Protein AF-C4RLB8-F1 (afdb_monomer)

Nearest PDB structures (foldseek):
  6wn6-assembly1_A  TM=9.858E-01  e=1.129E-21  Escherichia coli
  7x7w-assembly1_B-2  TM=8.633E-01  e=1.785E-14  Clostridia bacterium
  8xj1-assembly1_A  TM=8.557E-01  e=2.705E-14  Kroppenstedtia eburnea
  3vnl-assembly1_D  TM=8.381E-01  e=2.010E-14  Ruminiclostridium cellulolyticum H10
  3vyl-assembly1_B  TM=8.141E-01  e=2.069E-12  Mesorhizobium loti

Mean predicted aligned error: 10.8 Å

Structure (mmCIF, N/CA/C/O backbone):
data_AF-C4RLB8-F1
#
_entry.id   AF-C4RLB8-F1
#
loop_
_atom_site.group_PDB
_atom_site.id
_atom_site.type_symbol
_atom_site.label_atom_id
_atom_site.label_alt_id
_atom_site.label_comp_id
_atom_site.label_asym_id
_atom_site.label_entity_id
_atom_site.label_seq_id
_atom_site.pdbx_PDB_ins_code
_atom_site.Cartn_x
_atom_site.Cartn_y
_atom_site.Cartn_z
_atom_site.occupancy
_atom_site.B_iso_or_equiv
_atom_site.auth_seq_id
_atom_site.auth_comp_id
_atom_site.auth_asym_id
_atom_site.auth_atom_id
_atom_site.pdbx_PDB_model_num
ATOM 1 N N . ALA A 1 1 ? -34.265 48.293 -35.047 1.00 41.56 1 ALA A N 1
ATOM 2 C CA . ALA A 1 1 ? -33.934 49.413 -34.144 1.00 41.56 1 ALA A CA 1
ATOM 3 C C . ALA A 1 1 ? -32.436 49.391 -33.823 1.00 41.56 1 ALA A C 1
ATOM 5 O O . ALA A 1 1 ? -31.939 48.370 -33.381 1.00 41.56 1 ALA A O 1
ATOM 6 N N . ARG A 1 2 ? -31.756 50.496 -34.174 1.00 37.38 2 ARG A N 1
ATOM 7 C CA . ARG A 1 2 ? -30.378 50.977 -33.895 1.00 37.38 2 ARG A CA 1
ATOM 8 C C . ARG A 1 2 ? -29.223 49.992 -33.566 1.00 37.38 2 ARG A C 1
ATOM 10 O O . ARG A 1 2 ? -29.228 49.379 -32.505 1.00 37.38 2 ARG A O 1
ATOM 17 N N . PRO A 1 3 ? -28.138 50.008 -34.375 1.00 42.94 3 PRO A N 1
ATOM 18 C CA . PRO A 1 3 ? -26.836 49.429 -34.047 1.00 42.94 3 PRO A CA 1
ATOM 19 C C . PRO A 1 3 ? -25.806 50.461 -33.519 1.00 42.94 3 PRO A C 1
ATOM 21 O O . PRO A 1 3 ? -25.878 51.651 -33.813 1.00 42.94 3 PRO A O 1
ATOM 24 N N . ARG A 1 4 ? -24.823 49.931 -32.772 1.00 42.75 4 ARG A N 1
ATOM 25 C CA . ARG A 1 4 ? -23.395 50.310 -32.605 1.00 42.75 4 ARG A CA 1
ATOM 26 C C . ARG A 1 4 ? -22.993 51.801 -32.630 1.00 42.75 4 ARG A C 1
ATOM 28 O O . ARG A 1 4 ? -22.995 52.444 -33.675 1.00 42.75 4 ARG A O 1
ATOM 35 N N . ARG A 1 5 ? -22.390 52.279 -31.528 1.00 39.88 5 ARG A N 1
ATOM 36 C CA . ARG A 1 5 ? -21.443 53.414 -31.534 1.00 39.88 5 ARG A CA 1
ATOM 37 C C . ARG A 1 5 ? -20.055 52.976 -31.061 1.00 39.88 5 ARG A C 1
ATOM 39 O O . ARG A 1 5 ? -19.868 52.585 -29.917 1.00 39.88 5 ARG A O 1
ATOM 46 N N . ARG A 1 6 ? -19.090 53.066 -31.982 1.00 39.44 6 ARG A N 1
ATOM 47 C CA . ARG A 1 6 ? -17.641 53.063 -31.735 1.00 39.44 6 ARG A CA 1
ATOM 48 C C . ARG A 1 6 ? -17.234 54.430 -31.179 1.00 39.44 6 ARG A C 1
ATOM 50 O O . ARG A 1 6 ? -17.591 55.441 -31.782 1.00 39.44 6 ARG A O 1
ATOM 57 N N . ALA A 1 7 ? -16.434 54.465 -30.116 1.00 38.47 7 ALA A N 1
ATOM 58 C CA . ALA A 1 7 ? -15.741 55.673 -29.676 1.00 38.47 7 ALA A CA 1
ATOM 59 C C . ALA A 1 7 ? -14.245 55.569 -30.009 1.00 38.47 7 ALA A C 1
ATOM 61 O O . ALA A 1 7 ? -13.575 54.594 -29.680 1.00 38.47 7 ALA A O 1
ATOM 62 N N . ARG A 1 8 ? -13.767 56.583 -30.734 1.00 35.50 8 ARG A N 1
ATOM 63 C CA . ARG A 1 8 ? -12.387 56.807 -31.169 1.00 35.50 8 ARG A CA 1
ATOM 64 C C . ARG A 1 8 ? -11.573 57.377 -30.005 1.00 35.50 8 ARG A C 1
ATOM 66 O O . ARG A 1 8 ? -11.979 58.390 -29.443 1.00 35.50 8 ARG A O 1
ATOM 73 N N . LEU A 1 9 ? -10.395 56.822 -29.729 1.00 33.50 9 LEU A N 1
ATOM 74 C CA . LEU A 1 9 ? -9.377 57.484 -28.909 1.00 33.50 9 LEU A CA 1
ATOM 75 C C . LEU A 1 9 ? -8.431 58.285 -29.811 1.00 33.50 9 LEU A C 1
ATOM 77 O O . LEU A 1 9 ? -7.881 57.781 -30.792 1.00 33.50 9 LEU A O 1
ATOM 81 N N . ARG A 1 10 ? -8.338 59.581 -29.503 1.00 36.34 10 ARG A N 1
ATOM 82 C CA . ARG A 1 10 ? -7.556 60.596 -30.210 1.00 36.34 10 ARG A CA 1
ATOM 83 C C . ARG A 1 10 ? -6.064 60.425 -29.928 1.00 36.34 10 ARG A C 1
ATOM 85 O O . ARG A 1 10 ? -5.653 60.183 -28.801 1.00 36.34 10 ARG A O 1
ATOM 92 N N . ARG A 1 11 ? -5.266 60.620 -30.979 1.00 32.94 11 ARG A N 1
ATOM 93 C CA . ARG A 1 11 ? -3.810 60.775 -30.927 1.00 32.94 11 ARG A CA 1
ATOM 94 C C . ARG A 1 11 ? -3.465 62.173 -30.408 1.00 32.94 11 ARG A C 1
ATOM 96 O O . ARG A 1 11 ? -3.962 63.146 -30.966 1.00 32.94 11 ARG A O 1
ATOM 103 N N . HIS A 1 12 ? -2.547 62.265 -29.451 1.00 34.00 12 HIS A N 1
ATOM 104 C CA . HIS A 1 12 ? -1.739 63.465 -29.233 1.00 34.00 12 HIS A CA 1
ATOM 105 C C . HIS A 1 12 ? -0.263 63.111 -29.437 1.00 34.00 12 HIS A C 1
ATOM 107 O O . HIS A 1 12 ? 0.286 62.243 -28.766 1.00 34.00 12 HIS A O 1
ATOM 113 N N . ARG A 1 13 ? 0.348 63.766 -30.430 1.00 33.62 13 ARG A N 1
ATOM 114 C CA . ARG A 1 13 ? 1.794 63.832 -30.667 1.00 33.62 13 ARG A CA 1
ATOM 115 C C . ARG A 1 13 ? 2.289 65.117 -30.000 1.00 33.62 13 ARG A C 1
ATOM 117 O O . ARG A 1 13 ? 1.753 66.177 -30.308 1.00 33.62 13 ARG A O 1
ATOM 124 N N . ALA A 1 14 ? 3.318 65.022 -29.168 1.00 36.94 14 ALA A N 1
ATOM 125 C CA . ALA A 1 14 ? 4.159 66.149 -28.773 1.00 36.94 14 ALA A CA 1
ATOM 126 C C . ALA A 1 14 ? 5.620 65.809 -29.112 1.00 36.94 14 ALA A C 1
ATOM 128 O O . ALA A 1 14 ? 6.029 64.649 -29.029 1.00 36.94 14 ALA A O 1
ATOM 129 N N . ALA A 1 15 ? 6.351 66.808 -29.604 1.00 35.62 15 ALA A N 1
ATOM 130 C CA . ALA A 1 15 ? 7.704 66.713 -30.143 1.00 35.62 15 ALA A CA 1
ATOM 131 C C . ALA A 1 15 ? 8.803 66.801 -29.055 1.00 35.62 15 ALA A C 1
ATOM 133 O O . ALA A 1 15 ? 8.535 67.176 -27.921 1.00 35.62 15 ALA A O 1
ATOM 134 N N . ARG A 1 16 ? 10.021 66.400 -29.453 1.00 40.06 16 ARG A N 1
ATOM 135 C CA . ARG A 1 16 ? 11.246 66.063 -28.682 1.00 40.06 16 ARG A CA 1
ATOM 136 C C . ARG A 1 16 ? 11.987 67.278 -28.067 1.00 40.06 16 ARG A C 1
ATOM 138 O O . ARG A 1 16 ? 11.704 68.401 -28.471 1.00 40.06 16 ARG A O 1
ATOM 145 N N . PRO A 1 17 ? 12.978 67.060 -27.172 1.00 38.09 17 PRO A N 1
ATOM 146 C CA . PRO A 1 17 ? 14.391 66.894 -27.596 1.00 38.09 17 PRO A CA 1
ATOM 147 C C . PRO A 1 17 ? 15.085 65.720 -26.852 1.00 38.09 17 PRO A C 1
ATOM 149 O O . PRO A 1 17 ? 14.677 65.337 -25.768 1.00 38.09 17 PRO A O 1
ATOM 152 N N . GLY A 1 18 ? 16.013 64.956 -27.433 1.00 39.38 18 GLY A N 1
ATOM 153 C CA . GLY A 1 18 ? 17.401 65.365 -27.662 1.00 39.38 18 GLY A CA 1
ATOM 154 C C . GLY A 1 18 ? 18.282 64.993 -26.457 1.00 39.38 18 GLY A C 1
ATOM 155 O O . GLY A 1 18 ? 18.600 65.858 -25.655 1.00 39.38 18 GLY A O 1
ATOM 156 N N . GLY A 1 19 ? 18.657 63.715 -26.319 1.00 33.12 19 GLY A N 1
ATOM 157 C CA . GLY A 1 19 ? 19.581 63.238 -25.282 1.00 33.12 19 GLY A CA 1
ATOM 158 C C . GLY A 1 19 ? 20.103 61.840 -25.616 1.00 33.12 19 GLY A C 1
ATOM 159 O O . GLY A 1 19 ? 19.318 60.912 -25.805 1.00 33.12 19 GLY A O 1
ATOM 160 N N . ALA A 1 20 ? 21.419 61.707 -25.775 1.00 41.75 20 ALA A N 1
ATOM 161 C CA . ALA A 1 20 ? 22.091 60.454 -26.098 1.00 41.75 20 ALA A CA 1
ATOM 162 C C . ALA A 1 20 ? 22.053 59.492 -24.897 1.00 41.75 20 ALA A C 1
ATOM 164 O O . ALA A 1 20 ? 22.461 59.857 -23.798 1.00 41.75 20 ALA A O 1
ATOM 165 N N . VAL A 1 21 ? 21.579 58.262 -25.111 1.00 43.03 21 VAL A N 1
ATOM 166 C CA . VAL A 1 21 ? 21.625 57.181 -24.113 1.00 43.03 21 VAL A CA 1
ATOM 167 C C . VAL A 1 21 ? 22.898 56.359 -24.359 1.00 43.03 21 VAL A C 1
ATOM 169 O O . VAL A 1 21 ? 23.106 55.923 -25.496 1.00 43.03 21 VAL A O 1
ATOM 172 N N . PRO A 1 22 ? 23.769 56.141 -23.357 1.00 37.19 22 PRO A N 1
ATOM 173 C CA . PRO A 1 22 ? 24.992 55.368 -23.541 1.00 37.19 22 PRO A CA 1
ATOM 174 C C . PRO A 1 22 ? 24.684 53.877 -23.748 1.00 37.19 22 PRO A C 1
ATOM 176 O O . PRO A 1 22 ? 23.814 53.302 -23.093 1.00 37.19 22 PRO A O 1
ATOM 179 N N . ARG A 1 23 ? 25.409 53.248 -24.682 1.00 44.34 23 ARG A N 1
ATOM 180 C CA . ARG A 1 23 ? 25.352 51.802 -24.949 1.00 44.34 23 ARG A CA 1
ATOM 181 C C . ARG A 1 23 ? 25.971 51.017 -23.779 1.00 44.34 23 ARG A C 1
ATOM 183 O O . ARG A 1 23 ? 27.030 51.424 -23.304 1.00 44.34 23 ARG A O 1
ATOM 190 N N . PRO A 1 24 ? 25.385 49.884 -23.355 1.00 41.69 24 PRO A N 1
ATOM 191 C CA . PRO A 1 24 ? 26.046 48.980 -22.418 1.00 41.69 24 PRO A CA 1
ATOM 192 C C . PRO A 1 24 ? 27.255 48.289 -23.084 1.00 41.69 24 PRO A C 1
ATOM 194 O O . PRO A 1 24 ? 27.258 48.114 -24.309 1.00 41.69 24 PRO A O 1
ATOM 197 N N . PRO A 1 25 ? 28.288 47.907 -22.310 1.00 38.34 25 PRO A N 1
ATOM 198 C CA . PRO A 1 25 ? 29.492 47.282 -22.844 1.00 38.34 25 PRO A CA 1
ATOM 199 C C . PRO A 1 25 ? 29.220 45.872 -23.385 1.00 38.34 25 PRO A C 1
ATOM 201 O O . PRO A 1 25 ? 28.304 45.174 -22.950 1.00 38.34 25 PRO A O 1
ATOM 204 N N . ALA A 1 26 ? 30.037 45.478 -24.364 1.00 39.97 26 ALA A N 1
ATOM 205 C CA . ALA A 1 26 ? 29.963 44.208 -25.073 1.00 39.97 26 ALA A CA 1
ATOM 206 C C . ALA A 1 26 ? 30.093 42.996 -24.133 1.00 39.97 26 ALA A C 1
ATOM 208 O O . ALA A 1 26 ? 30.917 42.982 -23.219 1.00 39.97 26 ALA A O 1
ATOM 209 N N . ALA A 1 27 ? 29.285 41.968 -24.399 1.00 39.38 27 ALA A N 1
ATOM 210 C CA . ALA A 1 27 ? 29.319 40.690 -23.704 1.00 39.38 27 ALA A CA 1
ATOM 211 C C . ALA A 1 27 ? 30.691 40.013 -23.866 1.00 39.38 27 ALA A C 1
ATOM 213 O O . ALA A 1 27 ? 31.118 39.709 -24.981 1.00 39.38 27 ALA A O 1
ATOM 214 N N . GLY A 1 28 ? 31.370 39.769 -22.744 1.00 35.97 28 GLY A N 1
ATOM 215 C CA . GLY A 1 28 ? 32.530 38.885 -22.688 1.00 35.97 28 GLY A CA 1
ATOM 216 C C . GLY A 1 28 ? 32.127 37.450 -23.027 1.00 35.97 28 GLY A C 1
ATOM 217 O O . GLY A 1 28 ? 31.066 36.978 -22.618 1.00 35.97 28 GLY A O 1
ATOM 218 N N . ALA A 1 29 ? 32.967 36.771 -23.804 1.00 41.66 29 ALA A N 1
ATOM 219 C CA . ALA A 1 29 ? 32.757 35.401 -24.251 1.00 41.66 29 ALA A CA 1
ATOM 220 C C . ALA A 1 29 ? 32.586 34.438 -23.062 1.00 41.66 29 ALA A C 1
ATOM 222 O O . ALA A 1 29 ? 33.465 34.319 -22.208 1.00 41.66 29 ALA A O 1
ATOM 223 N N . ALA A 1 30 ? 31.452 33.736 -23.024 1.00 37.59 30 ALA A N 1
ATOM 224 C CA . ALA A 1 30 ? 31.217 32.649 -22.084 1.00 37.59 30 ALA A CA 1
ATOM 225 C C . ALA A 1 30 ? 32.129 31.450 -22.421 1.00 37.59 30 ALA A C 1
ATOM 227 O O . ALA A 1 30 ? 32.305 31.132 -23.601 1.00 37.59 30 ALA A O 1
ATOM 228 N N . PRO A 1 31 ? 32.700 30.753 -21.422 1.00 37.78 31 PRO A N 1
ATOM 229 C CA . PRO A 1 31 ? 33.480 29.551 -21.672 1.00 37.78 31 PRO A CA 1
ATOM 230 C C . PRO A 1 31 ? 32.561 28.444 -22.212 1.00 37.78 31 PRO A C 1
ATOM 232 O O . PRO A 1 31 ? 31.466 28.225 -21.695 1.00 37.78 31 PRO A O 1
ATOM 235 N N . GLY A 1 32 ? 33.009 27.763 -23.271 1.00 39.94 32 GLY A N 1
ATOM 236 C CA . GLY A 1 32 ? 32.254 26.703 -23.944 1.00 39.94 32 GLY A CA 1
ATOM 237 C C . GLY A 1 32 ? 31.843 25.555 -23.009 1.00 39.94 32 GLY A C 1
ATOM 238 O O . GLY A 1 32 ? 32.455 25.355 -21.952 1.00 39.94 32 GLY A O 1
ATOM 239 N N . PRO A 1 33 ? 30.808 24.777 -23.376 1.00 34.47 33 PRO A N 1
ATOM 240 C CA . PRO A 1 33 ? 30.249 23.766 -22.497 1.00 34.47 33 PRO A CA 1
ATOM 241 C C . PRO A 1 33 ? 31.278 22.658 -22.268 1.00 34.47 33 PRO A C 1
ATOM 243 O O . PRO A 1 33 ? 31.584 21.861 -23.155 1.00 34.47 33 PRO A O 1
ATOM 246 N N . ARG A 1 34 ? 31.800 22.582 -21.041 1.00 34.88 34 ARG A N 1
ATOM 247 C CA . ARG A 1 34 ? 32.462 21.373 -20.555 1.00 34.88 34 ARG A CA 1
ATOM 248 C C . ARG A 1 34 ? 31.399 20.280 -20.516 1.00 34.88 34 ARG A C 1
ATOM 250 O O . ARG A 1 34 ? 30.440 20.392 -19.756 1.00 34.88 34 ARG A O 1
ATOM 257 N N . ARG A 1 35 ? 31.565 19.237 -21.335 1.00 36.22 35 ARG A N 1
ATOM 258 C CA . ARG A 1 35 ? 30.789 17.995 -21.236 1.00 36.22 35 ARG A CA 1
ATOM 259 C C . ARG A 1 35 ? 30.992 17.423 -19.832 1.00 36.22 35 ARG A C 1
ATOM 261 O O . ARG A 1 35 ? 31.991 16.766 -19.569 1.00 36.22 35 ARG A O 1
ATOM 268 N N . ARG A 1 36 ? 30.064 17.712 -18.920 1.00 32.75 36 ARG A N 1
ATOM 269 C CA . ARG A 1 36 ? 29.880 16.920 -17.707 1.00 32.75 36 ARG A CA 1
ATOM 270 C C . ARG A 1 36 ? 29.056 15.710 -18.124 1.00 32.75 36 ARG A C 1
ATOM 272 O O . ARG A 1 36 ? 27.939 15.868 -18.607 1.00 32.75 36 ARG A O 1
ATOM 279 N N . SER A 1 37 ? 29.629 14.522 -17.988 1.00 35.97 37 SER A N 1
ATOM 280 C CA . SER A 1 37 ? 28.890 13.263 -17.977 1.00 35.97 37 SER A CA 1
ATOM 281 C C . SER A 1 37 ? 27.895 13.318 -16.816 1.00 35.97 37 SER A C 1
ATOM 283 O O . SER A 1 37 ? 28.256 13.077 -15.667 1.00 35.97 37 SER A O 1
ATOM 285 N N . GLY A 1 38 ? 26.667 13.748 -17.098 1.00 27.62 38 GLY A N 1
ATOM 286 C CA . GLY A 1 38 ? 25.589 13.788 -16.122 1.00 27.62 38 GLY A CA 1
ATOM 287 C C . GLY A 1 38 ? 25.057 12.382 -15.894 1.00 27.62 38 GLY A C 1
ATOM 288 O O . GLY A 1 38 ? 24.254 11.899 -16.683 1.00 27.62 38 GLY A O 1
ATOM 289 N N . HIS A 1 39 ? 25.496 11.732 -14.818 1.00 36.38 39 HIS A N 1
ATOM 290 C CA . HIS A 1 39 ? 24.590 10.847 -14.094 1.00 36.38 39 HIS A CA 1
ATOM 291 C C . HIS A 1 39 ? 23.463 11.722 -13.542 1.00 36.38 39 HIS A C 1
ATOM 293 O O . HIS A 1 39 ? 23.717 12.758 -12.924 1.00 36.38 39 HIS A O 1
ATOM 299 N N . ALA A 1 40 ? 22.224 11.342 -13.837 1.00 36.81 40 ALA A N 1
ATOM 300 C CA . ALA A 1 40 ? 21.003 12.000 -13.391 1.00 36.81 40 ALA A CA 1
ATOM 301 C C . ALA A 1 40 ? 20.741 11.732 -11.896 1.00 36.81 40 ALA A C 1
ATOM 303 O O . ALA A 1 40 ? 19.660 11.299 -11.515 1.00 36.81 40 ALA A O 1
ATOM 304 N N . ASP A 1 41 ? 21.739 11.971 -11.049 1.00 40.84 41 ASP A N 1
ATOM 305 C CA . ASP A 1 41 ? 21.728 11.602 -9.631 1.00 40.84 41 ASP A CA 1
ATOM 306 C C . ASP A 1 41 ? 21.311 12.776 -8.730 1.00 40.84 41 ASP A C 1
ATOM 308 O O . ASP A 1 41 ? 21.884 13.063 -7.685 1.00 40.84 41 ASP A O 1
ATOM 312 N N . GLY A 1 42 ? 20.344 13.558 -9.204 1.00 35.56 42 GLY A N 1
ATOM 313 C CA . GLY A 1 42 ? 20.064 14.877 -8.653 1.00 35.56 42 GLY A CA 1
ATOM 314 C C . GLY A 1 42 ? 18.590 15.215 -8.609 1.00 35.56 42 GLY A C 1
ATOM 315 O O . GLY A 1 42 ? 18.246 16.285 -9.093 1.00 35.56 42 GLY A O 1
ATOM 316 N N . LEU A 1 43 ? 17.734 14.329 -8.073 1.00 36.25 43 LEU A N 1
ATOM 317 C CA . LEU A 1 43 ? 16.428 14.723 -7.506 1.00 36.25 43 LEU A CA 1
ATOM 318 C C . LEU A 1 43 ? 15.670 13.628 -6.712 1.00 36.25 43 LEU A C 1
ATOM 320 O O . LEU A 1 43 ? 14.442 13.645 -6.700 1.00 36.25 43 LEU A O 1
ATOM 324 N N . ARG A 1 44 ? 16.329 12.678 -6.034 1.00 47.88 44 ARG A N 1
ATOM 325 C CA . ARG A 1 44 ? 15.630 11.763 -5.106 1.00 47.88 44 ARG A CA 1
ATOM 326 C C . ARG A 1 44 ? 16.036 12.097 -3.673 1.00 47.88 44 ARG A C 1
ATOM 328 O O . ARG A 1 44 ? 17.181 11.888 -3.296 1.00 47.88 44 ARG A O 1
ATOM 335 N N . ARG A 1 45 ? 15.121 12.705 -2.908 1.00 47.59 45 ARG A N 1
ATOM 336 C CA . ARG A 1 45 ? 15.300 12.945 -1.462 1.00 47.59 45 ARG A CA 1
ATOM 337 C C . ARG A 1 45 ? 15.001 11.702 -0.620 1.00 47.59 45 ARG A C 1
ATOM 339 O O . ARG A 1 45 ? 15.379 11.680 0.545 1.00 47.59 45 ARG A O 1
ATOM 346 N N . ASP A 1 46 ? 14.395 10.687 -1.225 1.00 61.66 46 ASP A N 1
ATOM 347 C CA . ASP A 1 46 ? 13.926 9.481 -0.553 1.00 61.66 46 ASP A CA 1
ATOM 348 C C . ASP A 1 46 ? 14.780 8.270 -0.962 1.00 61.66 46 ASP A C 1
ATOM 350 O O . ASP A 1 46 ? 15.277 8.191 -2.091 1.00 61.66 46 ASP A O 1
ATOM 354 N N . GLY A 1 47 ? 15.007 7.360 -0.009 1.00 75.25 47 GLY A N 1
ATOM 355 C CA . GLY A 1 47 ? 15.845 6.170 -0.183 1.00 75.25 47 GLY A CA 1
ATOM 356 C C . GLY A 1 47 ? 15.307 5.193 -1.240 1.00 75.25 47 GLY A C 1
ATOM 357 O O . GLY A 1 47 ? 14.177 5.335 -1.708 1.00 75.25 47 GLY A O 1
ATOM 358 N N . PRO A 1 48 ? 16.110 4.198 -1.657 1.00 89.31 48 PRO A N 1
ATOM 359 C CA . PRO A 1 48 ? 15.662 3.218 -2.637 1.00 89.31 48 PRO A CA 1
ATOM 360 C C . PRO A 1 48 ? 14.546 2.324 -2.079 1.00 89.31 48 PRO A C 1
ATOM 362 O O . PRO A 1 48 ? 14.442 2.122 -0.868 1.00 89.31 48 PRO A O 1
ATOM 365 N N . LEU A 1 49 ? 13.737 1.764 -2.980 1.00 96.62 49 LEU A N 1
ATOM 366 C CA . LEU A 1 49 ? 12.634 0.849 -2.670 1.00 96.62 49 LEU A CA 1
ATOM 367 C C . LEU A 1 49 ? 12.859 -0.510 -3.338 1.00 96.62 49 LEU A C 1
ATOM 369 O O . LEU A 1 49 ? 13.719 -0.657 -4.206 1.00 96.62 49 LEU A O 1
ATOM 373 N N . ILE A 1 50 ? 12.100 -1.522 -2.921 1.00 97.88 50 ILE A N 1
ATOM 374 C CA . ILE A 1 50 ? 12.333 -2.917 -3.327 1.00 97.88 50 ILE A CA 1
ATOM 375 C C . ILE A 1 50 ? 12.268 -3.126 -4.842 1.00 97.88 50 ILE A C 1
ATOM 377 O O . ILE A 1 50 ? 12.971 -3.977 -5.378 1.00 97.88 50 ILE A O 1
ATOM 381 N N . GLY A 1 51 ? 11.468 -2.325 -5.541 1.00 97.38 51 GLY A N 1
ATOM 382 C CA . GLY A 1 51 ? 11.317 -2.355 -6.985 1.00 97.38 51 GLY A CA 1
ATOM 383 C C . GLY A 1 51 ? 12.295 -1.460 -7.743 1.00 97.38 51 GLY A C 1
ATOM 384 O O . GLY A 1 51 ? 12.051 -1.232 -8.924 1.00 97.38 51 GLY A O 1
ATOM 385 N N . ASP A 1 52 ? 13.367 -0.937 -7.134 1.00 97.69 52 ASP A N 1
ATOM 386 C CA . ASP A 1 52 ? 14.313 -0.062 -7.844 1.00 97.69 52 ASP A CA 1
ATOM 387 C C . ASP A 1 52 ? 14.843 -0.717 -9.139 1.00 97.69 52 ASP A C 1
ATOM 389 O O . ASP A 1 52 ? 15.023 -1.938 -9.210 1.00 97.69 52 ASP A O 1
ATOM 393 N N . PHE A 1 53 ? 15.038 0.075 -10.199 1.00 97.00 53 PHE A N 1
ATOM 394 C CA . PHE A 1 53 ? 15.581 -0.427 -11.468 1.00 97.00 53 PHE A CA 1
ATOM 395 C C . PHE A 1 53 ? 17.056 -0.799 -11.359 1.00 97.00 53 PHE A C 1
ATOM 397 O O . PHE A 1 53 ? 17.506 -1.681 -12.090 1.00 97.00 53 PHE A O 1
ATOM 404 N N . ASP A 1 54 ? 17.785 -0.141 -10.459 1.00 96.50 54 ASP A N 1
ATOM 405 C CA . ASP A 1 54 ? 19.157 -0.491 -10.125 1.00 96.50 54 ASP A CA 1
ATOM 406 C C . ASP A 1 54 ? 19.159 -1.646 -9.100 1.00 96.50 54 ASP A C 1
ATOM 408 O O . ASP A 1 54 ? 18.652 -1.477 -7.983 1.00 96.50 54 ASP A O 1
ATOM 412 N N . PRO A 1 55 ? 19.716 -2.824 -9.449 1.00 95.94 55 PRO A N 1
ATOM 413 C CA . PRO A 1 55 ? 19.752 -3.978 -8.557 1.00 95.94 55 PRO A CA 1
ATOM 414 C C . PRO A 1 55 ? 20.477 -3.725 -7.233 1.00 95.94 55 PRO A C 1
ATOM 416 O O . PRO A 1 55 ? 20.078 -4.297 -6.219 1.00 95.94 55 PRO A O 1
ATOM 419 N N . GLU A 1 56 ? 21.514 -2.881 -7.210 1.00 96.62 56 GLU A N 1
ATOM 420 C CA . GLU A 1 56 ? 22.238 -2.569 -5.972 1.00 96.62 56 GLU A CA 1
ATOM 421 C C . GLU A 1 56 ? 21.347 -1.748 -5.041 1.00 96.62 56 GLU A C 1
ATOM 423 O O . GLU A 1 56 ? 21.164 -2.098 -3.877 1.00 96.62 56 GLU A O 1
ATOM 428 N N . ARG A 1 57 ? 20.674 -0.729 -5.582 1.00 96.81 57 ARG A N 1
ATOM 429 C CA . ARG A 1 57 ? 19.724 0.101 -4.828 1.00 96.81 57 ARG A CA 1
ATOM 430 C C . ARG A 1 57 ? 18.525 -0.713 -4.329 1.00 96.81 57 ARG A C 1
ATOM 432 O O . ARG A 1 57 ? 18.121 -0.554 -3.178 1.00 96.81 57 ARG A O 1
ATOM 439 N N . SER A 1 58 ? 17.993 -1.625 -5.142 1.00 97.06 58 SER A N 1
ATOM 440 C CA . SER A 1 58 ? 16.947 -2.570 -4.718 1.00 97.06 58 SER A CA 1
ATOM 441 C C . SER A 1 58 ? 17.435 -3.472 -3.571 1.00 97.06 58 SER A C 1
ATOM 443 O O . SER A 1 58 ? 16.749 -3.620 -2.555 1.00 97.06 58 SER A O 1
ATOM 445 N N . ALA A 1 59 ? 18.656 -4.010 -3.665 1.00 97.50 59 ALA A N 1
ATOM 446 C CA . ALA A 1 59 ? 19.250 -4.809 -2.596 1.00 97.50 59 ALA A CA 1
ATOM 447 C C . ALA A 1 59 ? 19.476 -3.994 -1.310 1.00 97.50 59 ALA A C 1
ATOM 449 O O . ALA A 1 59 ? 19.320 -4.528 -0.208 1.00 97.50 59 ALA A O 1
ATOM 450 N N . ASP A 1 60 ? 19.839 -2.717 -1.421 1.00 97.50 60 ASP A N 1
ATOM 451 C CA . ASP A 1 60 ? 19.978 -1.796 -0.287 1.00 97.50 60 ASP A CA 1
ATOM 452 C C . ASP A 1 60 ? 18.631 -1.557 0.399 1.00 97.50 60 ASP A C 1
ATOM 454 O O . ASP A 1 60 ? 18.546 -1.620 1.627 1.00 97.50 60 ASP A O 1
ATOM 458 N N . ALA A 1 61 ? 17.562 -1.371 -0.381 1.00 97.69 61 ALA A N 1
ATOM 459 C CA . ALA A 1 61 ? 16.203 -1.236 0.135 1.00 97.69 61 ALA A CA 1
ATOM 460 C C . ALA A 1 61 ? 15.774 -2.474 0.937 1.00 97.69 61 ALA A C 1
ATOM 462 O O . ALA A 1 61 ? 15.256 -2.348 2.046 1.00 97.69 61 ALA A O 1
ATOM 463 N N . VAL A 1 62 ? 16.062 -3.675 0.422 1.00 98.56 62 VAL A N 1
ATOM 464 C CA . VAL A 1 62 ? 15.797 -4.935 1.134 1.00 98.56 62 VAL A CA 1
ATOM 465 C C . VAL A 1 62 ? 16.579 -5.003 2.449 1.00 98.56 62 VAL A C 1
ATOM 467 O O . VAL A 1 62 ? 16.011 -5.365 3.478 1.00 98.56 62 VAL A O 1
ATOM 470 N N . ARG A 1 63 ? 17.866 -4.624 2.470 1.00 98.38 63 ARG A N 1
ATOM 471 C CA . ARG A 1 63 ? 18.657 -4.610 3.718 1.00 98.38 63 ARG A CA 1
ATOM 472 C C . ARG A 1 63 ? 18.104 -3.614 4.738 1.00 98.38 63 ARG A C 1
ATOM 474 O O . ARG A 1 63 ? 17.980 -3.960 5.912 1.00 98.38 63 ARG A O 1
ATOM 481 N N . ASN A 1 64 ? 17.716 -2.424 4.287 1.00 97.88 64 ASN A N 1
ATOM 482 C CA . ASN A 1 64 ? 17.124 -1.400 5.145 1.00 97.88 64 ASN A CA 1
ATOM 483 C C . ASN A 1 64 ? 15.786 -1.860 5.734 1.00 97.88 64 ASN A C 1
ATOM 485 O O . ASN A 1 64 ? 15.580 -1.732 6.938 1.00 97.88 64 ASN A O 1
ATOM 489 N N . LEU A 1 65 ? 14.904 -2.453 4.925 1.00 98.38 65 LEU A N 1
ATOM 490 C CA . LEU A 1 65 ? 13.620 -2.970 5.401 1.00 98.38 65 LEU A CA 1
ATOM 491 C C . LEU A 1 65 ? 13.785 -4.129 6.389 1.00 98.38 65 LEU A C 1
ATOM 493 O O . LEU A 1 65 ? 13.045 -4.186 7.365 1.00 98.38 65 LEU A O 1
ATOM 497 N N . ARG A 1 66 ? 14.780 -5.012 6.215 1.00 98.50 66 ARG A N 1
ATOM 498 C CA . ARG A 1 66 ? 15.097 -6.036 7.231 1.00 98.50 66 ARG A CA 1
ATOM 499 C C . ARG A 1 66 ? 15.469 -5.409 8.571 1.00 98.50 66 ARG A C 1
ATOM 501 O O . ARG A 1 66 ? 14.951 -5.830 9.598 1.00 98.50 66 ARG A O 1
ATOM 508 N N . SER A 1 67 ? 16.322 -4.383 8.554 1.00 98.44 67 SER A N 1
ATOM 509 C CA . SER A 1 67 ? 16.677 -3.656 9.776 1.00 98.44 67 SER A CA 1
ATOM 510 C C . SER A 1 67 ? 15.459 -2.981 10.406 1.00 98.44 67 SER A C 1
ATOM 512 O O . SER A 1 67 ? 15.306 -3.047 11.620 1.00 98.44 67 SER A O 1
ATOM 514 N N . GLN A 1 68 ? 14.580 -2.371 9.605 1.00 98.44 68 GLN A N 1
ATOM 515 C CA . GLN A 1 68 ? 13.345 -1.771 10.111 1.00 98.44 68 GLN A CA 1
ATOM 516 C C . GLN A 1 68 ? 12.425 -2.822 10.735 1.00 98.44 68 GLN A C 1
ATOM 518 O O . GLN A 1 68 ? 11.919 -2.590 11.823 1.00 98.44 68 GLN A O 1
ATOM 523 N N . LEU A 1 69 ? 12.249 -3.986 10.104 1.00 98.75 69 LEU A N 1
ATOM 524 C CA . LEU A 1 69 ? 11.439 -5.078 10.652 1.00 98.75 69 LEU A CA 1
ATOM 525 C C . LEU A 1 69 ? 11.957 -5.534 12.022 1.00 98.75 69 LEU A C 1
ATOM 527 O O . LEU A 1 69 ? 1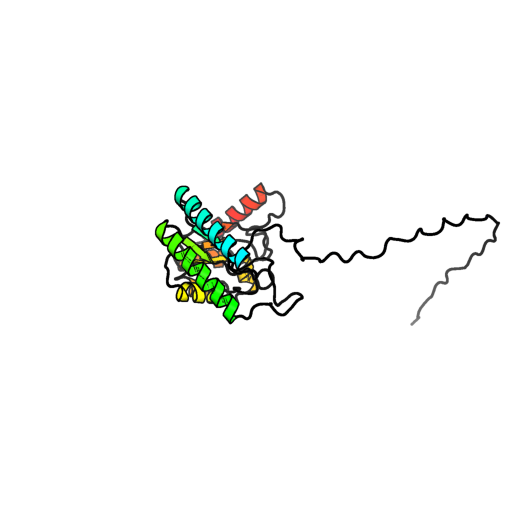1.156 -5.645 12.945 1.00 98.75 69 LEU A O 1
ATOM 531 N N . SER A 1 70 ? 13.273 -5.724 12.179 1.00 98.69 70 SER A N 1
ATOM 532 C CA . SER A 1 70 ? 13.864 -6.078 13.480 1.00 98.69 70 SER A CA 1
ATOM 533 C C . SER A 1 70 ? 13.662 -4.969 14.520 1.00 98.69 70 SER A C 1
ATOM 535 O O . SER A 1 70 ? 13.228 -5.243 15.632 1.00 98.69 70 SER A O 1
ATOM 537 N N . VAL A 1 71 ? 13.880 -3.699 14.156 1.00 98.62 71 VAL A N 1
ATOM 538 C CA . VAL A 1 71 ? 13.657 -2.566 15.075 1.00 98.62 71 VAL A CA 1
ATOM 539 C C . VAL A 1 71 ? 12.186 -2.460 15.488 1.00 98.62 71 VAL A C 1
ATOM 541 O O . VAL A 1 71 ? 11.882 -2.237 16.656 1.00 98.62 71 VAL A O 1
ATOM 544 N N . ILE A 1 72 ? 11.248 -2.639 14.557 1.00 97.81 72 ILE A N 1
ATOM 545 C CA . ILE A 1 72 ? 9.816 -2.630 14.870 1.00 97.81 72 ILE A CA 1
ATOM 546 C C . ILE A 1 72 ? 9.443 -3.799 15.783 1.00 97.81 72 ILE A C 1
ATOM 548 O O . ILE A 1 72 ? 8.651 -3.596 16.704 1.00 97.81 72 ILE A O 1
ATOM 552 N N . ALA A 1 73 ? 10.030 -4.980 15.581 1.00 98.25 73 ALA A N 1
ATOM 553 C CA . ALA A 1 73 ? 9.833 -6.122 16.468 1.00 98.25 73 ALA A CA 1
ATOM 554 C C . ALA A 1 73 ? 10.320 -5.820 17.895 1.00 98.25 73 ALA A C 1
ATOM 556 O O . ALA A 1 73 ? 9.578 -6.029 18.854 1.00 98.25 73 ALA A O 1
ATOM 557 N N . GLU A 1 74 ? 11.514 -5.236 18.043 1.00 98.44 74 GLU A N 1
ATOM 558 C CA . GLU A 1 74 ? 12.064 -4.815 19.342 1.00 98.44 74 GLU A CA 1
ATOM 559 C C . GLU A 1 74 ? 11.179 -3.780 20.057 1.00 98.44 74 GLU A C 1
ATOM 561 O O . GLU A 1 74 ? 11.066 -3.792 21.283 1.00 98.44 74 GLU A O 1
ATOM 566 N N . LEU A 1 75 ? 10.512 -2.904 19.299 1.00 98.12 75 LEU A N 1
ATOM 567 C CA . LEU A 1 75 ? 9.576 -1.905 19.824 1.00 98.12 75 LEU A CA 1
ATOM 568 C C . LEU A 1 75 ? 8.169 -2.465 20.112 1.00 98.12 75 LEU A C 1
ATOM 570 O O . LEU A 1 75 ? 7.304 -1.719 20.575 1.00 98.12 75 LEU A O 1
ATOM 574 N N . GLY A 1 76 ? 7.915 -3.750 19.838 1.00 97.25 76 GLY A N 1
ATOM 575 C CA . GLY A 1 76 ? 6.595 -4.372 19.981 1.00 97.25 76 GLY A CA 1
ATOM 576 C C . GLY A 1 76 ? 5.566 -3.886 18.952 1.00 97.25 76 GLY A C 1
ATOM 577 O O . GLY A 1 76 ? 4.362 -3.931 19.208 1.00 97.25 76 GLY A O 1
ATOM 578 N N . GLY A 1 77 ? 6.026 -3.367 17.811 1.00 96.06 77 GLY A N 1
ATOM 579 C CA . GLY A 1 77 ? 5.171 -2.915 16.719 1.00 96.06 77 GLY A CA 1
ATOM 580 C C . GLY A 1 77 ? 4.657 -4.062 15.842 1.00 96.06 77 GLY A C 1
ATOM 581 O O . GLY A 1 77 ? 5.080 -5.208 15.955 1.00 96.06 77 GLY A O 1
ATOM 582 N N . SER A 1 78 ? 3.716 -3.752 14.948 1.00 95.62 78 SER A N 1
ATOM 583 C CA . SER A 1 78 ? 3.040 -4.760 14.117 1.00 95.62 78 SER A CA 1
ATOM 584 C C . SER A 1 78 ? 3.800 -5.135 12.843 1.00 95.62 78 SER A C 1
ATOM 586 O O . SER A 1 78 ? 3.669 -6.260 12.354 1.00 95.62 78 SER A O 1
ATOM 588 N N . GLY A 1 79 ? 4.559 -4.201 12.270 1.00 97.19 79 GLY A N 1
ATOM 589 C CA . GLY A 1 79 ? 5.183 -4.411 10.974 1.00 97.19 79 GLY A CA 1
ATOM 590 C C . GLY A 1 79 ? 5.667 -3.148 10.280 1.00 97.19 79 GLY A C 1
ATOM 591 O O . GLY A 1 79 ? 5.603 -2.051 10.833 1.00 97.19 79 GLY A O 1
ATOM 592 N N . VAL A 1 80 ? 6.141 -3.328 9.051 1.00 98.06 80 VAL A N 1
ATOM 593 C CA . VAL A 1 80 ? 6.652 -2.256 8.188 1.00 98.06 80 VAL A CA 1
ATOM 594 C C . VAL A 1 80 ? 5.892 -2.271 6.869 1.00 98.06 80 VAL A C 1
ATOM 596 O O . VAL A 1 80 ? 5.740 -3.328 6.256 1.00 98.06 80 VAL A O 1
ATOM 599 N N . THR A 1 81 ? 5.437 -1.101 6.430 1.00 98.06 81 THR A N 1
ATOM 600 C CA . THR A 1 81 ? 4.782 -0.915 5.132 1.00 98.06 81 THR A CA 1
ATOM 601 C C . THR A 1 81 ? 5.800 -0.503 4.075 1.00 98.06 81 THR A C 1
ATOM 603 O O . THR A 1 81 ? 6.695 0.299 4.343 1.00 98.06 81 THR A O 1
ATOM 606 N N . THR A 1 82 ? 5.678 -1.044 2.865 1.00 98.31 82 THR A N 1
ATOM 607 C CA . THR A 1 82 ? 6.490 -0.639 1.719 1.00 98.31 82 THR A CA 1
ATOM 608 C C . THR A 1 82 ? 5.678 -0.719 0.425 1.00 98.31 82 THR A C 1
ATOM 610 O O . THR A 1 82 ? 5.018 -1.734 0.182 1.00 98.31 82 THR A O 1
ATOM 613 N N . PRO A 1 83 ? 5.724 0.309 -0.436 1.00 98.44 83 PRO A N 1
ATOM 614 C CA . PRO A 1 83 ? 5.285 0.163 -1.813 1.00 98.44 83 PRO A CA 1
ATOM 615 C C . PRO A 1 83 ? 6.362 -0.539 -2.648 1.00 98.44 83 PRO A C 1
ATOM 617 O O . PRO A 1 83 ? 7.520 -0.663 -2.240 1.00 98.44 83 PRO A O 1
ATOM 620 N N . ALA A 1 84 ? 6.010 -0.960 -3.862 1.00 98.06 84 ALA A N 1
ATOM 621 C CA . ALA A 1 84 ? 6.995 -1.488 -4.804 1.00 98.06 84 ALA A CA 1
ATOM 622 C C . ALA A 1 84 ? 8.032 -0.413 -5.188 1.00 98.06 84 ALA A C 1
ATOM 624 O O . ALA A 1 84 ? 9.240 -0.657 -5.146 1.00 98.06 84 ALA A O 1
ATOM 625 N N . ALA A 1 85 ? 7.564 0.792 -5.508 1.00 97.00 85 ALA A N 1
ATOM 626 C CA . ALA A 1 85 ? 8.372 1.993 -5.672 1.00 97.00 85 ALA A CA 1
ATOM 627 C C . ALA A 1 85 ? 7.537 3.248 -5.376 1.00 97.00 85 ALA A C 1
ATOM 629 O O . ALA A 1 85 ? 6.329 3.167 -5.203 1.00 97.00 85 ALA A O 1
ATOM 630 N N . TRP A 1 86 ? 8.187 4.411 -5.320 1.00 95.50 86 TRP A N 1
ATOM 631 C CA . TRP A 1 86 ? 7.534 5.709 -5.166 1.00 95.50 86 TRP A CA 1
ATOM 632 C C . TRP A 1 86 ? 8.311 6.769 -5.943 1.00 95.50 86 TRP A C 1
ATOM 634 O O . TRP A 1 86 ? 9.537 6.876 -5.824 1.00 95.50 86 TRP A O 1
ATOM 644 N N . GLY A 1 87 ? 7.618 7.511 -6.807 1.00 93.44 87 GLY A N 1
ATOM 645 C CA . GLY A 1 87 ? 8.217 8.542 -7.656 1.00 93.44 87 GLY A CA 1
ATOM 646 C C . GLY A 1 87 ? 9.309 8.000 -8.586 1.00 93.44 87 GLY A C 1
ATOM 647 O O . GLY A 1 87 ? 10.137 8.761 -9.095 1.00 93.44 87 GLY A O 1
ATOM 648 N N . MET A 1 88 ? 9.397 6.676 -8.768 1.00 95.25 88 MET A N 1
ATOM 649 C CA . MET A 1 88 ? 10.427 6.062 -9.599 1.00 95.25 88 MET A CA 1
ATOM 650 C C . MET A 1 88 ? 10.100 6.230 -11.070 1.00 95.25 88 MET A C 1
ATOM 652 O O . MET A 1 88 ? 10.938 6.713 -11.833 1.00 95.25 88 MET A O 1
ATOM 656 N N . PHE A 1 89 ? 8.882 5.847 -11.430 1.00 96.44 89 PHE A N 1
ATOM 657 C CA . PHE A 1 89 ? 8.384 5.844 -12.786 1.00 96.44 89 PHE A CA 1
ATOM 658 C C . PHE A 1 89 ? 6.851 5.815 -12.764 1.00 96.44 89 PHE A C 1
ATOM 660 O O . PHE A 1 89 ? 6.247 5.250 -11.859 1.00 96.44 89 PHE A O 1
ATOM 667 N N . SER A 1 90 ? 6.221 6.406 -13.777 1.00 96.38 90 SER A N 1
ATOM 668 C CA . SER A 1 90 ? 4.783 6.292 -14.012 1.00 96.38 90 SER A CA 1
ATOM 669 C C . SER A 1 90 ? 4.539 6.154 -15.506 1.00 96.38 90 SER A C 1
ATOM 671 O O . SER A 1 90 ? 4.994 6.979 -16.289 1.00 96.38 90 SER A O 1
ATOM 673 N N . ARG A 1 91 ? 3.720 5.179 -15.914 1.00 95.44 91 ARG A N 1
ATOM 674 C CA . ARG A 1 91 ? 3.271 5.058 -17.315 1.00 95.44 91 ARG A CA 1
ATOM 675 C C . ARG A 1 91 ? 2.336 6.195 -17.751 1.00 95.44 91 ARG A C 1
ATOM 677 O O . ARG A 1 91 ? 1.917 6.237 -18.905 1.00 95.44 91 ARG A O 1
ATOM 684 N N . ARG A 1 92 ? 1.940 7.086 -16.834 1.00 96.50 92 ARG A N 1
ATOM 685 C CA . ARG A 1 92 ? 1.040 8.221 -17.095 1.00 96.50 92 ARG A CA 1
ATOM 686 C C . ARG A 1 92 ? 1.783 9.539 -17.287 1.00 96.50 92 ARG A C 1
ATOM 688 O O . ARG A 1 92 ? 1.153 10.524 -17.665 1.00 96.50 92 ARG A O 1
ATOM 695 N N . LEU A 1 93 ? 3.095 9.560 -17.062 1.00 94.62 93 LEU A N 1
ATOM 696 C CA . LEU A 1 93 ? 3.946 10.738 -17.195 1.00 94.62 93 LEU A CA 1
ATOM 697 C C . LEU A 1 93 ? 5.145 10.410 -18.099 1.00 94.62 93 LEU A C 1
ATOM 699 O O . LEU A 1 93 ? 5.587 9.267 -18.110 1.00 94.62 93 LEU A O 1
ATOM 703 N N . PRO A 1 94 ? 5.688 11.369 -18.872 1.00 93.62 94 PRO A N 1
ATOM 704 C CA . PRO A 1 94 ? 6.907 11.127 -19.633 1.00 93.62 94 PRO A CA 1
ATOM 705 C C . PRO A 1 94 ? 8.098 10.818 -18.707 1.00 93.62 94 PRO A C 1
ATOM 707 O O . PRO A 1 94 ? 8.288 11.542 -17.725 1.00 93.62 94 PRO A O 1
ATOM 710 N N . PRO A 1 95 ? 8.955 9.838 -19.046 1.00 94.12 95 PRO A N 1
ATOM 711 C CA . PRO A 1 95 ? 8.850 8.910 -20.181 1.00 94.12 95 PRO A CA 1
ATOM 712 C C . PRO A 1 95 ? 7.797 7.804 -19.957 1.00 94.12 95 PRO A C 1
ATOM 714 O O . PRO A 1 95 ? 7.669 7.300 -18.854 1.00 94.12 95 PRO A O 1
ATOM 717 N N . PHE A 1 96 ? 7.063 7.402 -21.005 1.00 95.19 96 PHE A N 1
ATOM 718 C CA . PHE A 1 96 ? 5.905 6.491 -20.885 1.00 95.19 96 PHE A CA 1
ATOM 719 C C . PHE A 1 96 ? 6.243 4.990 -20.861 1.00 95.19 96 PHE A C 1
ATOM 721 O O . PHE A 1 96 ? 5.395 4.177 -20.487 1.00 95.19 96 PHE A O 1
ATOM 728 N N . GLU A 1 97 ? 7.465 4.609 -21.242 1.00 95.81 97 GLU A N 1
ATOM 729 C CA . GLU A 1 97 ? 7.924 3.215 -21.276 1.00 95.81 97 GLU A CA 1
ATOM 730 C C . GLU A 1 97 ? 8.955 2.943 -20.169 1.00 95.81 97 GLU A C 1
ATOM 732 O O . GLU A 1 97 ? 9.977 3.636 -20.115 1.00 95.81 97 GLU A O 1
ATOM 737 N N . PRO A 1 98 ? 8.703 1.977 -19.262 1.00 95.69 98 PRO A N 1
ATOM 738 C CA . PRO A 1 98 ? 9.645 1.657 -18.199 1.00 95.69 98 PRO A CA 1
ATOM 739 C C . PRO A 1 98 ? 10.867 0.916 -18.760 1.00 95.69 98 PRO A C 1
ATOM 741 O O . PRO A 1 98 ? 10.732 0.111 -19.683 1.00 95.69 98 PRO A O 1
ATOM 744 N N . PRO A 1 99 ? 12.060 1.113 -18.172 1.00 96.06 99 PRO A N 1
ATOM 745 C CA . PRO A 1 99 ? 13.287 0.446 -18.609 1.00 96.06 99 PRO A CA 1
ATOM 746 C C . PRO A 1 99 ? 13.306 -1.062 -18.307 1.00 96.06 99 PRO A C 1
ATOM 748 O O . PRO A 1 99 ? 14.127 -1.785 -18.869 1.00 96.06 99 PRO A O 1
ATOM 751 N N . ARG A 1 100 ? 12.421 -1.547 -17.426 1.00 97.31 100 ARG A N 1
ATOM 752 C CA . ARG A 1 100 ? 12.269 -2.966 -17.086 1.00 97.31 100 ARG A CA 1
ATOM 753 C C . ARG A 1 100 ? 10.883 -3.461 -17.525 1.00 97.31 100 ARG A C 1
ATOM 755 O O . ARG A 1 100 ? 9.892 -2.776 -17.272 1.00 97.31 100 ARG A O 1
ATOM 762 N N . PRO A 1 101 ? 10.781 -4.628 -18.193 1.00 97.19 101 PRO A N 1
ATOM 763 C CA . PRO A 1 101 ? 9.491 -5.176 -18.599 1.00 97.19 101 PRO A CA 1
ATOM 764 C C . PRO A 1 101 ? 8.686 -5.676 -17.384 1.00 97.19 101 PRO A C 1
ATOM 766 O O . PRO A 1 101 ? 9.285 -6.050 -16.372 1.00 97.19 101 PRO A O 1
ATOM 769 N N . PRO A 1 102 ? 7.348 -5.814 -17.500 1.00 96.94 102 PRO A N 1
ATOM 770 C CA . PRO 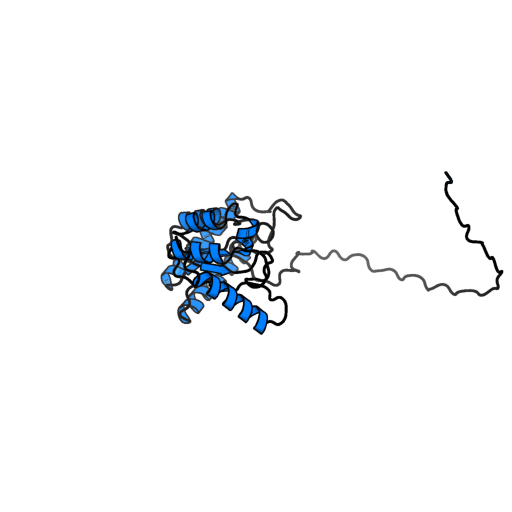A 1 102 ? 6.483 -6.241 -16.393 1.00 96.94 102 PRO A CA 1
ATOM 771 C C . PRO A 1 102 ? 6.895 -7.565 -15.730 1.00 96.94 102 PRO A C 1
ATOM 773 O O . PRO A 1 102 ? 6.802 -7.714 -14.516 1.00 96.94 102 PRO A O 1
ATOM 776 N N . ALA A 1 103 ? 7.382 -8.532 -16.514 1.00 98.06 103 ALA A N 1
ATOM 777 C CA . ALA A 1 103 ? 7.865 -9.804 -15.976 1.00 98.06 103 ALA A CA 1
ATOM 778 C C . ALA A 1 103 ? 9.109 -9.625 -15.085 1.00 98.06 103 ALA A C 1
ATOM 780 O O . ALA A 1 103 ? 9.235 -10.305 -14.068 1.00 98.06 103 ALA A O 1
ATOM 781 N N . GLY A 1 104 ? 9.994 -8.687 -15.442 1.00 98.31 104 GLY A N 1
ATOM 782 C CA . GLY A 1 104 ? 11.170 -8.337 -14.649 1.00 98.31 104 GLY A CA 1
ATOM 783 C C . GLY A 1 104 ? 10.799 -7.596 -13.364 1.00 98.31 104 GLY A C 1
ATOM 784 O O . GLY A 1 104 ? 11.331 -7.930 -12.310 1.00 98.31 104 GLY A O 1
ATOM 785 N N . ASP A 1 105 ? 9.845 -6.658 -13.427 1.00 98.25 105 ASP A N 1
ATOM 786 C CA . ASP A 1 105 ? 9.283 -6.008 -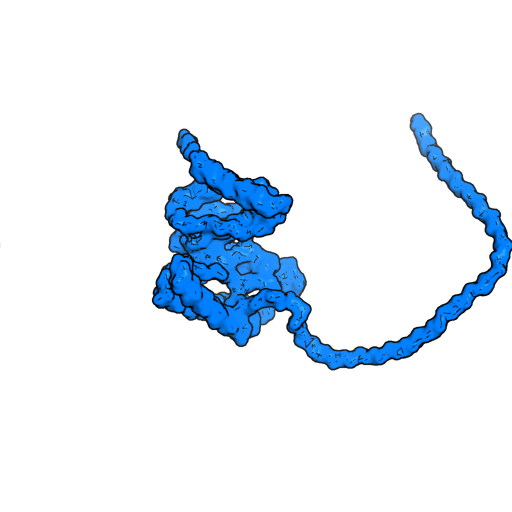12.231 1.00 98.25 105 ASP A CA 1
ATOM 787 C C . ASP A 1 105 ? 8.719 -7.056 -11.264 1.00 98.25 105 ASP A C 1
ATOM 789 O O . ASP A 1 105 ? 9.117 -7.121 -10.101 1.00 98.25 105 ASP A O 1
ATOM 793 N N . ARG A 1 106 ? 7.871 -7.961 -11.767 1.00 98.56 106 ARG A N 1
ATOM 794 C CA . ARG A 1 106 ? 7.283 -9.032 -10.957 1.00 98.56 106 ARG A CA 1
ATOM 795 C C . ARG A 1 106 ? 8.342 -9.936 -10.320 1.00 98.56 106 ARG A C 1
ATOM 797 O O . ARG A 1 106 ? 8.191 -10.316 -9.162 1.00 98.56 106 ARG A O 1
ATOM 804 N N . GLN A 1 107 ? 9.394 -10.298 -11.055 1.00 98.56 107 GLN A N 1
ATOM 805 C CA . GLN A 1 107 ? 10.471 -11.143 -10.533 1.00 98.56 107 GLN A CA 1
ATOM 806 C C . GLN A 1 107 ? 11.220 -10.467 -9.377 1.00 98.56 107 GLN A C 1
ATOM 808 O O . GLN A 1 107 ? 11.455 -11.110 -8.354 1.00 98.56 107 GLN A O 1
ATOM 813 N N . VAL A 1 108 ? 11.566 -9.185 -9.527 1.00 98.38 108 VAL A N 1
ATOM 814 C CA . VAL A 1 108 ? 12.261 -8.411 -8.487 1.00 98.38 108 VAL A CA 1
ATOM 815 C C . VAL A 1 108 ? 11.397 -8.290 -7.233 1.00 98.38 108 VAL A C 1
ATOM 817 O O . VAL A 1 10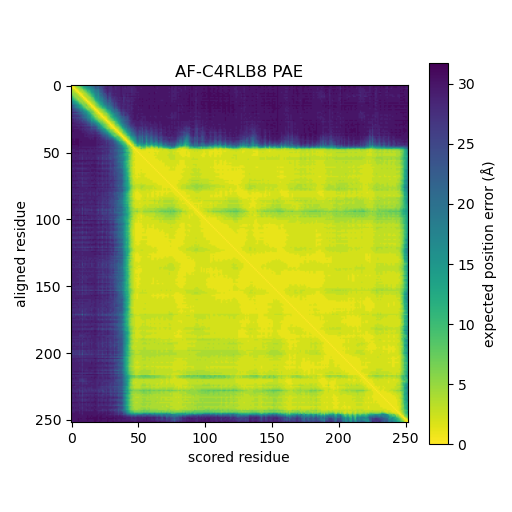8 ? 11.877 -8.569 -6.134 1.00 98.38 108 VAL A O 1
ATOM 820 N N . LEU A 1 109 ? 10.109 -7.969 -7.391 1.00 98.75 109 LEU A N 1
ATOM 821 C CA . LEU A 1 109 ? 9.192 -7.856 -6.258 1.00 98.75 109 LEU A CA 1
ATOM 822 C C . LEU A 1 109 ? 9.019 -9.181 -5.520 1.00 98.75 109 LEU A C 1
ATOM 824 O O . LEU A 1 109 ? 9.129 -9.204 -4.300 1.00 98.75 109 LEU A O 1
ATOM 828 N N . LEU A 1 110 ? 8.819 -10.299 -6.222 1.00 98.88 110 LEU A N 1
ATOM 829 C CA . LEU A 1 110 ? 8.704 -11.600 -5.558 1.00 98.88 110 LEU A CA 1
ATOM 830 C C . LEU A 1 110 ? 9.968 -11.984 -4.786 1.00 98.88 110 LEU A C 1
ATOM 832 O O . LEU A 1 110 ? 9.861 -12.482 -3.668 1.00 98.88 110 LEU A O 1
ATOM 836 N N . ALA A 1 111 ? 11.153 -11.740 -5.351 1.00 98.75 111 ALA A N 1
ATOM 837 C CA . ALA A 1 111 ? 12.413 -12.035 -4.673 1.00 98.75 111 ALA A CA 1
ATOM 838 C C . ALA A 1 111 ? 12.580 -11.197 -3.390 1.00 98.75 111 ALA A C 1
ATOM 840 O O . ALA A 1 111 ? 12.945 -11.733 -2.337 1.00 98.75 111 ALA A O 1
ATOM 841 N N . ALA A 1 112 ? 12.266 -9.899 -3.460 1.00 98.81 112 ALA A N 1
ATOM 842 C CA . ALA A 1 112 ? 12.321 -9.000 -2.313 1.00 98.81 112 ALA A CA 1
ATOM 843 C C . ALA A 1 112 ? 11.287 -9.375 -1.240 1.00 98.81 112 ALA A C 1
ATOM 845 O O . ALA A 1 112 ? 11.646 -9.526 -0.073 1.00 98.81 112 ALA A O 1
ATOM 846 N N . LEU A 1 113 ? 10.026 -9.586 -1.631 1.00 98.88 113 LEU A N 1
ATOM 847 C CA . LEU A 1 113 ? 8.934 -9.943 -0.723 1.00 98.88 113 LEU A CA 1
ATOM 848 C C . LEU A 1 113 ? 9.157 -11.303 -0.056 1.00 98.88 113 LEU A C 1
ATOM 850 O O . LEU A 1 113 ? 8.875 -11.435 1.128 1.00 98.88 113 LEU A O 1
ATOM 854 N N . ALA A 1 114 ? 9.697 -12.297 -0.767 1.00 98.81 114 ALA A N 1
ATOM 855 C CA . ALA A 1 114 ? 10.048 -13.583 -0.167 1.00 98.81 114 ALA A CA 1
ATOM 856 C C . ALA A 1 114 ? 11.156 -13.425 0.886 1.00 98.81 114 ALA A C 1
ATOM 858 O O . ALA A 1 114 ? 11.018 -13.896 2.013 1.00 98.81 114 ALA A O 1
ATOM 859 N N . THR A 1 115 ? 12.223 -12.694 0.552 1.00 98.75 115 THR A N 1
ATOM 860 C CA . THR A 1 115 ? 13.344 -12.441 1.475 1.00 98.75 115 THR A CA 1
ATOM 861 C C . THR A 1 115 ? 12.890 -11.688 2.728 1.00 98.75 115 THR A C 1
ATOM 863 O O . THR A 1 115 ? 13.233 -12.062 3.849 1.00 98.75 115 THR A O 1
ATOM 866 N N . LEU A 1 116 ? 12.111 -10.620 2.546 1.00 98.88 116 LEU A N 1
ATOM 867 C CA . LEU A 1 116 ? 11.597 -9.797 3.638 1.00 98.88 116 LEU A CA 1
ATOM 868 C C . LEU A 1 116 ? 10.520 -10.521 4.444 1.00 98.88 116 LEU A C 1
ATOM 870 O O . LEU A 1 116 ? 10.494 -10.394 5.662 1.00 98.88 116 LEU A O 1
ATOM 874 N N . GLY A 1 117 ? 9.669 -11.303 3.783 1.00 98.81 117 GLY A N 1
ATOM 875 C CA . GLY A 1 117 ? 8.635 -12.108 4.416 1.00 98.81 117 GLY A CA 1
ATOM 876 C C . GLY A 1 117 ? 9.210 -13.166 5.348 1.00 98.81 117 GLY A C 1
ATOM 877 O O . GLY A 1 117 ? 8.722 -13.315 6.467 1.00 98.81 117 GLY A O 1
ATOM 878 N N . GLU A 1 118 ? 10.271 -13.866 4.938 1.00 98.88 118 GLU A N 1
ATOM 879 C CA . GLU A 1 118 ? 10.958 -14.829 5.808 1.00 98.88 118 GLU A CA 1
ATOM 880 C C . GLU A 1 118 ? 11.582 -14.150 7.030 1.00 98.88 118 GLU A C 1
ATOM 882 O O . GLU A 1 118 ? 11.471 -14.657 8.147 1.00 98.88 118 GLU A O 1
ATOM 887 N N . HIS A 1 119 ? 12.183 -12.972 6.835 1.00 98.81 119 HIS A N 1
ATOM 888 C CA . HIS A 1 119 ? 12.729 -12.178 7.936 1.00 98.81 119 HIS A CA 1
ATOM 889 C C . HIS A 1 119 ? 11.622 -11.715 8.892 1.00 98.81 119 HIS A C 1
ATOM 891 O O . HIS A 1 119 ? 11.705 -11.963 10.088 1.00 98.81 119 HIS A O 1
ATOM 897 N N . ALA A 1 120 ? 10.539 -11.136 8.369 1.00 98.81 120 ALA A N 1
ATOM 898 C CA . ALA A 1 120 ? 9.382 -10.709 9.155 1.00 98.81 120 ALA A CA 1
ATOM 899 C C . ALA A 1 120 ? 8.774 -11.872 9.959 1.00 98.81 120 ALA A C 1
ATOM 901 O O . ALA A 1 120 ? 8.488 -11.727 11.146 1.00 98.81 120 ALA A O 1
ATOM 902 N N . ARG A 1 121 ? 8.661 -13.060 9.345 1.00 98.75 121 ARG A N 1
ATOM 903 C CA . ARG A 1 121 ? 8.193 -14.286 10.009 1.00 98.75 121 ARG A CA 1
ATOM 904 C C . ARG A 1 121 ? 9.090 -14.681 11.180 1.00 98.75 121 ARG A C 1
ATOM 906 O O . ARG A 1 121 ? 8.569 -15.090 12.212 1.00 98.75 121 ARG A O 1
ATOM 913 N N . ALA A 1 122 ? 10.410 -14.603 11.011 1.00 98.69 122 ALA A N 1
ATOM 914 C CA . ALA A 1 122 ? 11.369 -14.936 12.063 1.00 98.69 122 ALA A CA 1
ATOM 915 C C . ALA A 1 122 ? 11.304 -13.953 13.243 1.00 98.69 122 ALA A C 1
ATOM 917 O O . ALA A 1 122 ? 11.414 -14.377 14.389 1.00 98.69 122 ALA A O 1
ATOM 918 N N . GLU A 1 123 ? 11.072 -12.674 12.956 1.00 98.56 123 GLU A N 1
ATOM 919 C CA . GLU A 1 123 ? 10.950 -11.598 13.951 1.00 98.56 123 GLU A CA 1
ATOM 920 C C . GLU A 1 123 ? 9.551 -11.517 14.596 1.00 98.56 123 GLU A C 1
ATOM 922 O O . GLU A 1 123 ? 9.346 -10.784 15.559 1.00 98.56 123 GLU A O 1
ATOM 927 N N . GLY A 1 124 ? 8.560 -12.251 14.076 1.00 98.38 124 GLY A N 1
ATOM 928 C CA . GLY A 1 124 ? 7.182 -12.210 14.578 1.00 98.38 124 GLY A CA 1
ATOM 929 C C . GLY A 1 124 ? 6.408 -10.937 14.209 1.00 98.38 124 GLY A C 1
ATOM 930 O O . GLY A 1 124 ? 5.406 -10.628 14.850 1.00 98.38 124 GLY A O 1
ATOM 931 N N . VAL A 1 125 ? 6.842 -10.218 13.170 1.00 98.56 125 VAL A N 1
ATOM 932 C CA . VAL A 1 125 ? 6.182 -9.017 12.629 1.00 98.56 125 VAL A CA 1
ATOM 933 C C . VAL A 1 125 ? 5.695 -9.253 11.196 1.00 98.56 125 VAL A C 1
ATOM 935 O O . VAL A 1 125 ? 5.890 -10.322 10.616 1.00 98.56 125 VAL A O 1
ATOM 938 N N . THR A 1 126 ? 5.028 -8.260 10.607 1.00 98.56 126 THR A N 1
ATOM 939 C CA . THR A 1 126 ? 4.474 -8.349 9.247 1.00 98.56 126 THR A CA 1
ATOM 940 C C . THR A 1 126 ? 5.119 -7.334 8.301 1.00 98.56 126 THR A C 1
ATOM 942 O O . THR A 1 126 ? 5.377 -6.192 8.670 1.00 98.56 126 THR A O 1
ATOM 945 N N . LEU A 1 127 ? 5.362 -7.732 7.056 1.00 98.81 127 LEU A N 1
ATOM 946 C CA . LEU A 1 127 ? 5.622 -6.816 5.951 1.00 98.81 127 LEU A CA 1
ATOM 947 C C . LEU A 1 127 ? 4.297 -6.504 5.252 1.00 98.81 127 LEU A C 1
ATOM 949 O O . LEU A 1 127 ? 3.609 -7.424 4.802 1.00 98.81 127 LEU A O 1
ATOM 953 N N . PHE A 1 128 ? 3.956 -5.226 5.126 1.00 98.75 128 PHE A N 1
ATOM 954 C CA . PHE A 1 128 ? 2.770 -4.788 4.400 1.00 98.75 128 PHE A CA 1
ATOM 955 C C . PHE A 1 128 ? 3.156 -4.226 3.027 1.00 98.75 128 PHE A C 1
ATOM 957 O O . PHE A 1 128 ? 3.866 -3.227 2.945 1.00 98.75 128 PHE A O 1
ATOM 964 N N . LEU A 1 129 ? 2.703 -4.864 1.948 1.00 98.88 129 LEU A N 1
ATOM 965 C CA . LEU A 1 129 ? 2.848 -4.355 0.585 1.00 98.88 129 LEU A CA 1
ATOM 966 C C . LEU A 1 129 ? 1.712 -3.372 0.287 1.00 98.88 129 LEU A C 1
ATOM 968 O O . LEU A 1 129 ? 0.544 -3.761 0.337 1.00 98.88 129 LEU A O 1
ATOM 972 N N . GLU A 1 130 ? 2.060 -2.130 -0.035 1.00 98.88 130 GLU A N 1
ATOM 973 C CA . GLU A 1 130 ? 1.108 -1.055 -0.326 1.00 98.88 130 GLU A CA 1
ATOM 974 C C . GLU A 1 130 ? 1.007 -0.786 -1.837 1.00 98.88 130 GLU A C 1
ATOM 976 O O . GLU A 1 130 ? 2.000 -0.387 -2.455 1.00 98.88 130 GLU A O 1
ATOM 981 N N . PRO A 1 131 ? -0.169 -0.982 -2.459 1.00 98.88 131 PRO A N 1
ATOM 982 C CA . PRO A 1 131 ? -0.443 -0.464 -3.793 1.00 98.88 131 PRO A CA 1
ATOM 983 C C . PRO A 1 131 ? -0.568 1.056 -3.770 1.00 98.88 131 PRO A C 1
ATOM 985 O O . PRO A 1 131 ? -1.339 1.607 -2.985 1.00 98.88 131 PRO A O 1
ATOM 988 N N . LEU A 1 132 ? 0.133 1.731 -4.679 1.00 98.81 132 LEU A N 1
ATOM 989 C CA . LEU A 1 132 ? 0.032 3.183 -4.834 1.00 98.81 132 LEU A CA 1
ATOM 990 C C . LEU A 1 132 ? -0.766 3.548 -6.079 1.00 98.81 132 LEU A C 1
ATOM 992 O O . LEU A 1 132 ? -0.957 2.742 -6.979 1.00 98.81 132 LEU A O 1
ATOM 996 N N . ASN A 1 133 ? -1.184 4.804 -6.201 1.00 98.75 133 ASN A N 1
ATOM 997 C CA . ASN A 1 133 ? -1.821 5.246 -7.439 1.00 98.75 133 ASN A CA 1
ATOM 998 C C . ASN A 1 133 ? -0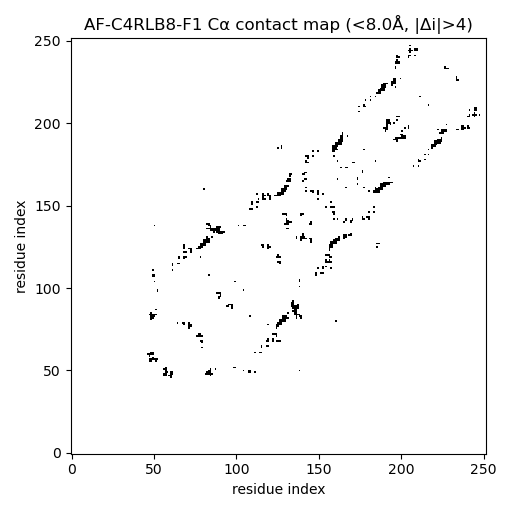.820 5.245 -8.615 1.00 98.75 133 ASN A C 1
ATOM 1000 O O . ASN A 1 133 ? 0.390 5.408 -8.440 1.00 98.75 133 ASN A O 1
ATOM 1004 N N . ARG A 1 134 ? -1.350 5.144 -9.835 1.00 98.44 134 ARG A N 1
ATOM 1005 C CA . ARG A 1 134 ? -0.624 5.044 -11.113 1.00 98.44 134 ARG A CA 1
ATOM 1006 C C . ARG A 1 134 ? 0.359 6.179 -11.409 1.00 98.44 134 ARG A C 1
ATOM 1008 O O . ARG A 1 134 ? 1.089 6.104 -12.402 1.00 98.44 134 ARG A O 1
ATOM 1015 N N . TYR A 1 135 ? 0.316 7.278 -10.654 1.00 98.06 135 TYR A N 1
ATOM 1016 C CA . TYR A 1 135 ? 1.232 8.412 -10.799 1.00 98.06 135 TYR A CA 1
ATOM 1017 C C . TYR A 1 135 ? 2.468 8.281 -9.905 1.00 98.06 135 TYR A C 1
ATOM 1019 O O . TYR A 1 135 ? 3.493 8.887 -10.212 1.00 98.06 135 TYR A O 1
ATOM 1027 N N . GLU A 1 136 ? 2.375 7.500 -8.831 1.00 97.75 136 GLU A N 1
ATOM 1028 C CA . GLU A 1 136 ? 3.423 7.340 -7.821 1.00 97.75 136 GLU A CA 1
ATOM 1029 C C . GLU A 1 136 ? 4.200 6.032 -7.996 1.00 97.75 136 GLU A C 1
ATOM 1031 O O . GLU A 1 136 ? 5.416 6.022 -7.794 1.00 97.75 136 GLU A O 1
ATOM 1036 N N . ASP A 1 137 ? 3.529 4.973 -8.453 1.00 97.94 137 ASP A N 1
ATOM 1037 C CA . ASP A 1 137 ? 4.134 3.694 -8.829 1.00 97.94 137 ASP A CA 1
ATOM 1038 C C . ASP A 1 137 ? 3.520 3.154 -10.128 1.00 97.94 137 ASP A C 1
ATOM 1040 O O . ASP A 1 137 ? 2.359 3.418 -10.447 1.00 97.94 137 ASP A O 1
ATOM 1044 N N . HIS A 1 138 ? 4.291 2.374 -10.885 1.00 98.00 138 HIS A N 1
ATOM 1045 C CA . HIS A 1 138 ? 3.830 1.687 -12.094 1.00 98.00 138 HIS A CA 1
ATOM 1046 C C . HIS A 1 138 ? 3.697 0.170 -11.934 1.00 98.00 138 HIS A C 1
ATOM 1048 O O . HIS A 1 138 ? 3.278 -0.481 -12.896 1.00 98.00 138 HIS A O 1
ATOM 1054 N N . MET A 1 139 ? 4.134 -0.391 -10.801 1.00 98.50 139 MET A N 1
ATOM 1055 C CA . MET A 1 139 ? 4.247 -1.837 -10.606 1.00 98.50 139 MET A CA 1
ATOM 1056 C C . MET A 1 139 ? 3.038 -2.450 -9.905 1.00 98.50 139 MET A C 1
ATOM 1058 O O . MET A 1 139 ? 2.598 -3.515 -10.335 1.00 98.50 139 MET A O 1
ATOM 1062 N N . VAL A 1 140 ? 2.537 -1.823 -8.836 1.00 98.62 140 VAL A N 1
ATOM 1063 C CA . VAL A 1 140 ? 1.415 -2.343 -8.041 1.00 98.62 140 VAL A CA 1
ATOM 1064 C C . VAL A 1 140 ? 0.466 -1.199 -7.701 1.00 98.62 140 VAL A C 1
ATOM 1066 O O . VAL A 1 140 ? 0.797 -0.324 -6.901 1.00 98.62 140 VAL A O 1
ATOM 1069 N N . ASN A 1 141 ? -0.719 -1.199 -8.312 1.00 98.81 141 ASN A N 1
ATOM 1070 C CA . ASN A 1 141 ? -1.677 -0.103 -8.201 1.00 98.81 141 ASN A CA 1
ATOM 1071 C C . ASN A 1 141 ? -3.025 -0.4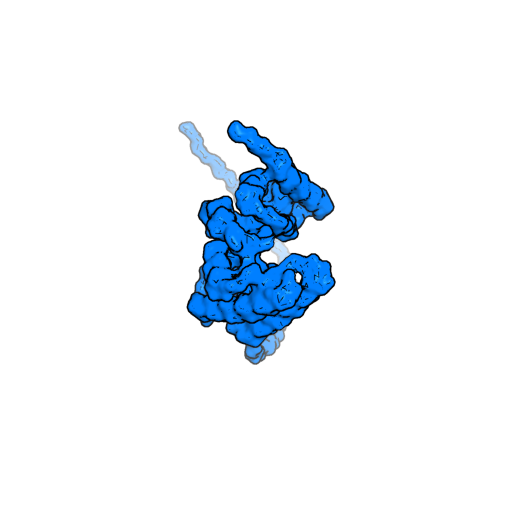92 -7.589 1.00 98.81 141 ASN A C 1
ATOM 1073 O O . ASN A 1 141 ? -3.711 0.370 -7.046 1.00 98.81 141 ASN A O 1
ATOM 1077 N N . ARG A 1 142 ? -3.394 -1.774 -7.628 1.00 98.88 142 ARG A N 1
ATOM 1078 C CA . ARG A 1 142 ? -4.648 -2.276 -7.047 1.00 98.88 142 ARG A CA 1
ATOM 1079 C C . ARG A 1 142 ? -4.420 -3.328 -5.970 1.00 98.88 142 ARG A C 1
ATOM 1081 O O . ARG A 1 142 ? -3.386 -4.002 -5.931 1.00 98.88 142 ARG A O 1
ATOM 1088 N N . LEU A 1 143 ? -5.417 -3.510 -5.106 1.00 98.88 143 LEU A N 1
ATOM 1089 C CA . LEU A 1 143 ? -5.382 -4.528 -4.059 1.00 98.88 143 LEU A CA 1
ATOM 1090 C C . LEU A 1 143 ? -5.268 -5.943 -4.642 1.00 98.88 143 LEU A C 1
ATOM 1092 O O . LEU A 1 143 ? -4.559 -6.768 -4.073 1.00 98.88 143 LEU A O 1
ATOM 1096 N N . ASP A 1 144 ? -5.917 -6.239 -5.771 1.00 98.88 144 ASP A N 1
ATOM 1097 C CA . ASP A 1 144 ? -5.850 -7.564 -6.403 1.00 98.88 144 ASP A CA 1
ATOM 1098 C C . ASP A 1 144 ? -4.445 -7.907 -6.930 1.00 98.88 144 ASP A C 1
ATOM 1100 O O . ASP A 1 144 ? -3.994 -9.046 -6.790 1.00 98.88 144 ASP A O 1
ATOM 1104 N N . GLU A 1 145 ? -3.712 -6.921 -7.446 1.00 98.88 145 GLU A N 1
ATOM 1105 C CA . GLU A 1 145 ? -2.309 -7.068 -7.849 1.00 98.88 145 GLU A CA 1
ATOM 1106 C C . GLU A 1 145 ? -1.401 -7.378 -6.647 1.00 98.88 145 GLU A C 1
ATOM 1108 O O . GLU A 1 145 ? -0.590 -8.310 -6.702 1.00 98.88 145 GLU A O 1
ATOM 1113 N N . ALA A 1 146 ? -1.563 -6.658 -5.530 1.00 98.88 146 ALA A N 1
ATOM 1114 C CA . ALA A 1 146 ? -0.810 -6.942 -4.307 1.00 98.88 146 ALA A CA 1
ATOM 1115 C C . ALA A 1 146 ? -1.186 -8.290 -3.683 1.00 98.88 146 ALA A C 1
ATOM 1117 O O . ALA A 1 146 ? -0.298 -9.028 -3.246 1.00 98.88 146 ALA A O 1
ATOM 1118 N N . VAL A 1 147 ? -2.471 -8.657 -3.683 1.00 98.88 147 VAL A N 1
ATOM 1119 C CA . VAL A 1 147 ? -2.939 -9.981 -3.247 1.00 98.88 147 VAL A CA 1
ATOM 1120 C C . VAL A 1 147 ? -2.283 -11.077 -4.081 1.00 98.88 147 VAL A C 1
ATOM 1122 O O . VAL A 1 147 ? -1.792 -12.051 -3.513 1.00 98.88 147 VAL A O 1
ATOM 1125 N N . ALA A 1 148 ? -2.205 -10.920 -5.405 1.00 98.88 148 ALA A N 1
ATOM 1126 C CA . ALA A 1 148 ? -1.562 -11.899 -6.278 1.00 98.88 148 ALA A CA 1
ATOM 1127 C C . ALA A 1 148 ? -0.067 -12.085 -5.956 1.00 98.88 148 ALA A C 1
ATOM 1129 O O . ALA A 1 148 ? 0.442 -13.207 -6.019 1.00 98.88 148 ALA A O 1
ATOM 1130 N N . LEU A 1 149 ? 0.638 -11.012 -5.579 1.00 98.88 149 LEU A N 1
ATOM 1131 C CA . LEU A 1 149 ? 2.028 -11.086 -5.118 1.00 98.88 149 LEU A CA 1
ATOM 1132 C C . LEU A 1 149 ? 2.139 -11.773 -3.750 1.00 98.88 149 LEU A C 1
ATOM 1134 O O . LEU A 1 149 ? 2.938 -12.698 -3.608 1.00 98.88 149 LEU A O 1
ATOM 1138 N N . CYS A 1 150 ? 1.311 -11.391 -2.773 1.00 98.81 150 CYS A N 1
ATOM 1139 C CA . CYS A 1 150 ? 1.297 -12.017 -1.446 1.00 98.81 150 CYS A CA 1
ATOM 1140 C C . CYS A 1 150 ? 0.977 -13.519 -1.534 1.00 98.81 150 CYS A C 1
ATOM 1142 O O . CYS A 1 150 ? 1.646 -14.341 -0.909 1.00 98.81 150 CYS A O 1
ATOM 1144 N N . ALA A 1 151 ? -0.005 -13.893 -2.359 1.00 98.75 151 ALA A N 1
ATOM 1145 C CA . ALA A 1 151 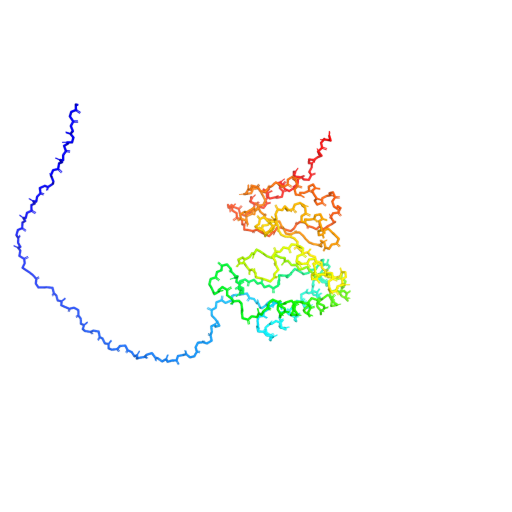? -0.383 -15.280 -2.606 1.00 98.75 151 ALA A CA 1
ATOM 1146 C C . ALA A 1 151 ? 0.744 -16.080 -3.275 1.00 98.75 151 ALA A C 1
ATOM 1148 O O . ALA A 1 151 ? 0.985 -17.222 -2.894 1.00 98.75 151 ALA A O 1
ATOM 1149 N N . ALA A 1 152 ? 1.454 -15.483 -4.238 1.00 98.75 152 ALA A N 1
ATOM 1150 C CA . ALA A 1 152 ? 2.581 -16.128 -4.909 1.00 98.75 152 ALA A CA 1
ATOM 1151 C C . ALA A 1 152 ? 3.796 -16.323 -3.988 1.00 98.75 152 ALA A C 1
ATOM 1153 O O . ALA A 1 152 ? 4.511 -17.311 -4.137 1.00 98.75 152 ALA A O 1
ATOM 1154 N N . VAL A 1 153 ? 4.029 -15.401 -3.050 1.00 98.56 153 VAL A N 1
ATOM 1155 C CA . VAL A 1 153 ? 5.057 -15.554 -2.008 1.00 98.56 153 VAL A CA 1
ATOM 1156 C C . VAL A 1 153 ? 4.649 -16.622 -0.991 1.00 98.56 153 VAL A C 1
ATOM 1158 O O . VAL A 1 153 ? 5.495 -17.374 -0.521 1.00 98.56 153 VAL A O 1
ATOM 1161 N N . GLY A 1 154 ? 3.357 -16.716 -0.663 1.00 98.56 154 GLY A N 1
ATOM 1162 C CA . GLY A 1 154 ? 2.816 -17.785 0.179 1.00 98.56 154 GLY A CA 1
ATOM 1163 C C . GLY A 1 154 ? 3.175 -17.673 1.665 1.00 98.56 154 GLY A C 1
ATOM 1164 O O . GLY A 1 154 ? 3.034 -18.650 2.398 1.00 98.56 154 GLY A O 1
ATOM 1165 N N . LEU A 1 155 ? 3.625 -16.501 2.125 1.00 98.62 155 LEU A N 1
ATOM 1166 C CA . LEU A 1 155 ? 4.031 -16.268 3.512 1.00 98.62 155 LEU A CA 1
ATOM 1167 C C . LEU A 1 155 ? 2.970 -15.462 4.277 1.00 98.62 155 LEU A C 1
ATOM 1169 O O . LEU A 1 155 ? 2.666 -14.339 3.880 1.00 98.62 155 LEU A O 1
ATOM 1173 N N . PRO A 1 156 ? 2.452 -15.958 5.419 1.00 98.00 156 PRO A N 1
ATOM 1174 C CA . PRO A 1 156 ? 1.501 -15.215 6.253 1.00 98.00 156 PRO A CA 1
ATOM 1175 C C . PRO A 1 156 ? 2.046 -13.904 6.836 1.00 98.00 156 PRO A C 1
ATOM 1177 O O . PRO A 1 156 ? 1.256 -13.075 7.281 1.00 98.00 156 PRO A O 1
ATOM 1180 N N . SER A 1 157 ? 3.370 -13.738 6.866 1.00 98.69 157 SER A N 1
ATOM 1181 C CA . SER A 1 157 ? 4.081 -12.525 7.286 1.00 98.69 157 SER A CA 1
ATOM 1182 C C . SER A 1 157 ? 4.162 -11.459 6.188 1.00 98.69 157 SER A C 1
ATOM 1184 O O . SER A 1 157 ? 4.715 -10.392 6.434 1.00 98.69 157 SER A O 1
ATOM 1186 N N . VAL A 1 158 ? 3.624 -11.722 4.991 1.00 98.81 158 VAL A N 1
ATOM 1187 C CA . VAL A 1 158 ? 3.486 -10.740 3.910 1.00 98.81 158 VAL A CA 1
ATOM 1188 C C . VAL A 1 158 ? 2.001 -10.505 3.668 1.00 98.81 158 VAL A C 1
ATOM 1190 O O . VAL A 1 158 ? 1.258 -11.414 3.296 1.00 98.81 158 VAL A O 1
ATOM 1193 N N . ARG A 1 159 ? 1.555 -9.280 3.930 1.00 98.69 159 ARG A N 1
ATOM 1194 C CA . ARG A 1 159 ? 0.149 -8.868 3.874 1.00 98.69 159 ARG A CA 1
ATOM 1195 C C . ARG A 1 159 ? 0.002 -7.600 3.047 1.00 98.69 159 ARG A C 1
ATOM 1197 O O . ARG A 1 159 ? 0.988 -6.963 2.699 1.00 98.69 159 ARG A O 1
ATOM 1204 N N . VAL A 1 160 ? -1.232 -7.229 2.736 1.00 98.75 160 VAL A N 1
ATOM 1205 C CA . VAL A 1 160 ? -1.543 -6.011 1.982 1.00 98.75 160 VAL A CA 1
ATOM 1206 C C . VAL A 1 160 ? -1.804 -4.854 2.948 1.00 98.75 160 VAL A C 1
ATOM 1208 O O . VAL A 1 160 ? -2.554 -5.015 3.918 1.00 98.75 160 VAL A O 1
ATOM 1211 N N . ALA A 1 161 ? -1.194 -3.700 2.676 1.00 98.69 161 ALA A N 1
ATOM 1212 C CA . ALA A 1 161 ? -1.619 -2.407 3.207 1.00 98.69 161 ALA A CA 1
ATOM 1213 C C . ALA A 1 161 ? -2.571 -1.761 2.197 1.00 98.69 161 ALA A C 1
ATOM 1215 O O . ALA A 1 161 ? -2.209 -1.574 1.039 1.00 98.69 161 ALA A O 1
ATOM 1216 N N . ALA A 1 162 ? -3.795 -1.461 2.621 1.00 98.75 162 ALA A N 1
ATOM 1217 C CA . ALA A 1 162 ? -4.748 -0.719 1.809 1.00 98.75 162 ALA A CA 1
ATOM 1218 C C . ALA A 1 162 ? -4.697 0.767 2.169 1.00 98.75 162 ALA A C 1
ATOM 1220 O O . ALA A 1 162 ? -4.753 1.108 3.346 1.00 98.75 162 ALA A O 1
ATOM 1221 N N . ASP A 1 163 ? -4.678 1.647 1.175 1.00 98.81 163 ASP A N 1
ATOM 1222 C CA . ASP A 1 163 ? -4.723 3.092 1.385 1.00 98.81 163 ASP A CA 1
ATOM 1223 C C . ASP A 1 163 ? -5.936 3.698 0.676 1.00 98.81 163 ASP A C 1
ATOM 1225 O O . ASP A 1 163 ? -6.128 3.543 -0.532 1.00 98.81 163 ASP A O 1
ATOM 1229 N N . THR A 1 164 ? -6.768 4.423 1.422 1.00 98.75 164 THR A N 1
ATOM 1230 C CA . THR A 1 164 ? -8.042 4.937 0.900 1.00 98.75 164 THR A CA 1
ATOM 1231 C C . THR A 1 164 ? -7.897 5.993 -0.195 1.00 98.75 164 THR A C 1
ATOM 1233 O O . THR A 1 164 ? -8.796 6.126 -1.026 1.00 98.75 164 THR A O 1
ATOM 1236 N N . PHE A 1 165 ? -6.801 6.751 -0.228 1.00 98.75 165 PHE A N 1
ATOM 1237 C CA . PHE A 1 165 ? -6.546 7.728 -1.286 1.00 98.75 165 PHE A CA 1
ATOM 1238 C C . PHE A 1 165 ? -6.092 7.043 -2.573 1.00 98.75 165 PHE A C 1
ATOM 1240 O O . PHE A 1 165 ? -6.606 7.381 -3.642 1.00 98.75 165 PHE A O 1
ATOM 1247 N N . HIS A 1 166 ? -5.188 6.064 -2.480 1.00 98.81 166 HIS A N 1
ATOM 1248 C CA . HIS A 1 166 ? -4.761 5.281 -3.641 1.00 98.81 166 HIS A CA 1
ATOM 1249 C C . HIS A 1 166 ? -5.930 4.476 -4.215 1.00 98.81 166 HIS A C 1
ATOM 1251 O O . HIS A 1 166 ? -6.222 4.571 -5.409 1.00 98.81 166 HIS A O 1
ATOM 1257 N N . MET A 1 167 ? -6.695 3.806 -3.352 1.00 98.81 167 MET A N 1
ATOM 1258 C CA . MET A 1 167 ? -7.871 3.046 -3.763 1.00 98.81 167 MET A CA 1
ATOM 1259 C C . MET A 1 167 ? -8.944 3.909 -4.432 1.00 98.81 167 MET A C 1
ATOM 1261 O O . MET A 1 167 ? -9.548 3.477 -5.405 1.00 98.81 167 MET A O 1
ATOM 1265 N N . ASN A 1 168 ? -9.165 5.142 -3.966 1.00 98.62 168 ASN A N 1
ATOM 1266 C CA . ASN A 1 168 ? -10.125 6.058 -4.593 1.00 98.62 168 ASN A CA 1
ATOM 1267 C C . ASN A 1 168 ? -9.759 6.417 -6.052 1.00 98.62 168 ASN A C 1
ATOM 1269 O O . ASN A 1 168 ? -10.614 6.894 -6.796 1.00 98.62 168 ASN A O 1
ATOM 1273 N N . ILE A 1 169 ? -8.499 6.236 -6.462 1.00 98.69 169 ILE A N 1
ATOM 1274 C CA . ILE A 1 169 ? -8.036 6.479 -7.837 1.00 98.69 169 ILE A CA 1
ATOM 1275 C C . ILE A 1 169 ? -8.043 5.185 -8.666 1.00 98.69 169 ILE A C 1
ATOM 1277 O O . ILE A 1 169 ? -8.328 5.231 -9.865 1.00 98.69 169 ILE A O 1
ATOM 1281 N N . GLU A 1 170 ? -7.683 4.057 -8.052 1.00 98.81 170 GLU A N 1
ATOM 1282 C CA . GLU A 1 170 ? -7.356 2.816 -8.765 1.00 98.81 170 GLU A CA 1
ATOM 1283 C C . GLU A 1 170 ? -8.450 1.745 -8.730 1.00 98.81 170 GLU A C 1
ATOM 1285 O O . GLU A 1 170 ? -8.558 0.968 -9.682 1.00 98.81 170 GLU A O 1
ATOM 1290 N N . GLU A 1 171 ? -9.262 1.701 -7.673 1.00 98.75 171 GLU A N 1
ATOM 1291 C CA . GLU A 1 171 ? -10.300 0.685 -7.508 1.00 98.75 171 GLU A CA 1
ATOM 1292 C C . GLU A 1 171 ? -11.613 1.118 -8.160 1.00 98.75 171 GLU A C 1
ATOM 1294 O O . GLU A 1 171 ? -12.090 2.235 -7.958 1.00 98.75 171 GLU A O 1
ATOM 1299 N N . ASP A 1 172 ? -12.244 0.195 -8.888 1.00 98.31 172 ASP A N 1
ATOM 1300 C CA . ASP A 1 172 ? -13.576 0.420 -9.463 1.00 98.31 172 ASP A CA 1
ATOM 1301 C C . ASP A 1 172 ? -14.644 0.543 -8.356 1.00 98.31 172 ASP A C 1
ATOM 1303 O O . ASP A 1 172 ? -15.573 1.345 -8.448 1.00 98.31 172 ASP A O 1
ATOM 1307 N N . ASP A 1 173 ? -14.487 -0.249 -7.289 1.00 98.44 173 ASP A N 1
ATOM 1308 C CA . ASP A 1 173 ? -15.282 -0.205 -6.061 1.00 98.44 173 ASP A CA 1
ATOM 1309 C C . ASP A 1 173 ? -14.376 -0.525 -4.861 1.00 98.44 173 ASP A C 1
ATOM 1311 O O . ASP A 1 173 ? -13.953 -1.666 -4.651 1.00 98.44 173 ASP A O 1
ATOM 1315 N N . VAL A 1 174 ? -14.117 0.497 -4.041 1.00 98.31 174 VAL A N 1
ATOM 1316 C CA . VAL A 1 174 ? -13.286 0.433 -2.826 1.00 98.31 174 VAL A CA 1
ATOM 1317 C C . VAL A 1 174 ? -13.751 -0.668 -1.866 1.00 98.31 174 VAL A C 1
ATOM 1319 O O . VAL A 1 174 ? -12.935 -1.375 -1.276 1.00 98.31 174 VAL A O 1
ATOM 1322 N N . HIS A 1 175 ? -15.061 -0.846 -1.691 1.00 98.38 175 HIS A N 1
ATOM 1323 C CA . HIS A 1 175 ? -15.605 -1.811 -0.740 1.00 98.38 175 HIS A CA 1
ATOM 1324 C C . HIS A 1 175 ? -15.543 -3.239 -1.280 1.00 98.38 175 HIS A C 1
ATOM 1326 O O . HIS A 1 175 ? -15.282 -4.173 -0.519 1.00 98.38 175 HIS A O 1
ATOM 1332 N N . ALA A 1 176 ? -15.787 -3.424 -2.579 1.00 98.62 176 ALA A N 1
ATOM 1333 C CA . ALA A 1 176 ? -15.617 -4.717 -3.232 1.00 98.62 176 ALA A CA 1
ATOM 1334 C C . ALA A 1 176 ? -14.144 -5.155 -3.221 1.00 98.62 176 ALA A C 1
ATOM 1336 O O . ALA A 1 176 ? -13.864 -6.307 -2.885 1.00 98.62 176 ALA A O 1
ATOM 1337 N N . ALA A 1 177 ? -13.214 -4.233 -3.489 1.00 98.75 177 ALA A N 1
ATOM 1338 C CA . ALA A 1 177 ? -11.778 -4.488 -3.431 1.00 98.75 177 ALA A CA 1
ATOM 1339 C C . ALA A 1 177 ? -11.331 -4.923 -2.025 1.00 98.75 177 ALA A C 1
ATOM 1341 O O . ALA A 1 177 ? -10.670 -5.952 -1.880 1.00 98.75 177 ALA A O 1
ATOM 1342 N N . LEU A 1 178 ? -11.773 -4.220 -0.970 1.00 98.75 178 LEU A N 1
ATOM 1343 C CA . LEU A 1 178 ? -11.502 -4.624 0.419 1.00 98.75 178 LEU A CA 1
ATOM 1344 C C . LEU A 1 178 ? -12.061 -6.009 0.738 1.00 98.75 178 LEU A C 1
ATOM 1346 O O . LEU A 1 178 ? -11.382 -6.811 1.375 1.00 98.75 178 LEU A O 1
ATOM 1350 N N . ARG A 1 179 ? -13.285 -6.312 0.286 1.00 98.50 179 ARG A N 1
ATOM 1351 C CA . ARG A 1 179 ? -13.896 -7.629 0.502 1.00 98.50 179 ARG A CA 1
ATOM 1352 C C . ARG A 1 179 ? -13.111 -8.749 -0.171 1.00 98.50 179 ARG A C 1
ATOM 1354 O O . ARG A 1 179 ? -12.904 -9.789 0.448 1.00 98.50 179 ARG A O 1
ATOM 1361 N N . ALA A 1 180 ? -12.648 -8.533 -1.399 1.00 98.50 180 ALA A N 1
ATOM 1362 C CA . ALA A 1 180 ? -11.831 -9.503 -2.121 1.00 98.50 180 ALA A CA 1
ATOM 1363 C C . ALA A 1 180 ? -10.443 -9.688 -1.480 1.00 98.50 180 ALA A C 1
ATOM 1365 O O . ALA A 1 180 ? -9.940 -10.808 -1.403 1.00 98.50 180 ALA A O 1
ATOM 1366 N N . ALA A 1 181 ? -9.844 -8.604 -0.980 1.00 98.44 181 ALA A N 1
ATOM 1367 C CA . ALA A 1 181 ? -8.521 -8.618 -0.362 1.00 98.44 181 ALA A CA 1
ATOM 1368 C C . ALA A 1 181 ? -8.519 -9.030 1.120 1.00 98.44 181 ALA A C 1
ATOM 1370 O O . ALA A 1 181 ? -7.445 -9.254 1.678 1.00 98.44 181 ALA A O 1
ATOM 1371 N N . ALA A 1 182 ? -9.686 -9.162 1.762 1.00 97.69 182 ALA A N 1
ATOM 1372 C CA . ALA A 1 182 ? -9.825 -9.395 3.201 1.00 97.69 182 ALA A CA 1
ATOM 1373 C C . ALA A 1 182 ? -8.930 -10.516 3.776 1.00 97.69 182 ALA A C 1
ATOM 1375 O O . ALA A 1 182 ? -8.334 -10.291 4.828 1.00 97.69 182 ALA A O 1
ATOM 1376 N N . PRO A 1 183 ? -8.730 -11.677 3.109 1.00 97.25 183 PRO A N 1
ATOM 1377 C CA . PRO A 1 183 ? -7.840 -12.724 3.624 1.00 97.25 183 PRO A CA 1
ATOM 1378 C C . PRO A 1 183 ? -6.361 -12.317 3.716 1.00 97.25 183 PRO A C 1
ATOM 1380 O O . PRO A 1 183 ? -5.595 -12.959 4.434 1.00 97.25 183 PRO A O 1
ATOM 1383 N N . TYR A 1 184 ? -5.947 -11.281 2.985 1.00 98.31 184 TYR A N 1
ATOM 1384 C CA . TYR A 1 184 ? -4.574 -10.776 2.921 1.00 98.31 184 TYR A CA 1
ATOM 1385 C C . TYR A 1 184 ? -4.413 -9.385 3.537 1.00 98.31 184 TYR A C 1
ATOM 1387 O O . TYR A 1 184 ? -3.277 -8.949 3.717 1.00 98.31 184 TYR A O 1
ATOM 1395 N N . LEU A 1 185 ? -5.507 -8.697 3.867 1.00 98.25 185 LEU A N 1
ATOM 1396 C CA . LEU A 1 185 ? -5.480 -7.349 4.422 1.00 98.25 185 LEU A CA 1
ATOM 1397 C C . LEU A 1 185 ? -4.846 -7.354 5.819 1.00 98.25 185 LEU A C 1
ATOM 1399 O O . LEU A 1 185 ? -5.345 -8.006 6.735 1.00 98.25 185 LEU A O 1
ATOM 1403 N N . GLY A 1 186 ? -3.741 -6.627 5.978 1.00 97.50 186 GLY A N 1
ATOM 1404 C CA . GLY A 1 186 ? -2.996 -6.542 7.237 1.00 97.50 186 GLY A CA 1
ATOM 1405 C C . GLY A 1 186 ? -2.911 -5.133 7.819 1.00 97.50 186 GLY A C 1
ATOM 1406 O O . GLY A 1 186 ? -2.771 -4.989 9.033 1.00 97.50 186 GLY A O 1
ATOM 1407 N N . HIS A 1 187 ? -3.017 -4.104 6.978 1.00 98.31 187 HIS A N 1
ATOM 1408 C CA . HIS A 1 187 ? -2.947 -2.711 7.403 1.00 98.31 187 HIS A CA 1
ATOM 1409 C C . HIS A 1 187 ? -3.875 -1.819 6.571 1.00 98.31 187 HIS A C 1
ATOM 1411 O O . HIS A 1 187 ? -4.174 -2.145 5.422 1.00 98.31 187 HIS A O 1
ATOM 1417 N N . VAL A 1 188 ? -4.325 -0.700 7.144 1.00 98.62 188 VAL A N 1
ATOM 1418 C CA . VAL A 1 188 ? -5.147 0.291 6.442 1.00 98.62 188 VAL A CA 1
ATOM 1419 C C . VAL A 1 188 ? -4.640 1.698 6.756 1.00 98.62 188 VAL A C 1
ATOM 1421 O O . VAL A 1 188 ? -4.752 2.161 7.895 1.00 98.62 188 VAL A O 1
ATOM 1424 N N . GLN A 1 189 ? -4.128 2.387 5.741 1.00 98.62 189 GLN A N 1
ATOM 1425 C CA . GLN A 1 189 ? -3.874 3.822 5.760 1.00 98.62 189 GLN A CA 1
ATOM 1426 C C . GLN A 1 189 ? -5.143 4.581 5.362 1.00 98.62 189 GLN A C 1
ATOM 1428 O O . GLN A 1 189 ? -5.888 4.192 4.458 1.00 98.62 189 GLN A O 1
ATOM 1433 N N . VAL A 1 190 ? -5.416 5.675 6.069 1.00 98.00 190 VAL A N 1
ATOM 1434 C CA . VAL A 1 190 ? -6.607 6.492 5.862 1.00 98.00 190 VAL A CA 1
ATOM 1435 C C . VAL A 1 190 ? -6.248 7.947 5.593 1.00 98.00 190 VAL A C 1
ATOM 1437 O O . VAL A 1 190 ? -5.616 8.644 6.390 1.00 98.00 190 VAL A O 1
ATOM 1440 N N . SER A 1 191 ? -6.728 8.415 4.451 1.00 97.88 191 SER A N 1
ATOM 1441 C CA . SER A 1 191 ? -6.781 9.812 4.041 1.00 97.88 191 SER A CA 1
ATOM 1442 C C . SER A 1 191 ? -7.998 10.044 3.155 1.00 97.88 191 SER A C 1
ATOM 1444 O O . SER A 1 191 ? -8.519 9.125 2.523 1.00 97.88 191 SER A O 1
ATOM 1446 N N . ASP A 1 192 ? -8.514 11.267 3.142 1.00 98.38 192 ASP A N 1
ATOM 1447 C CA . ASP A 1 192 ? -9.663 11.581 2.296 1.00 98.38 192 ASP A CA 1
ATOM 1448 C C . ASP A 1 192 ? -9.260 11.644 0.816 1.00 98.38 192 ASP A C 1
ATOM 1450 O O . ASP A 1 192 ? -8.076 11.647 0.475 1.00 98.38 192 ASP A O 1
ATOM 1454 N N . THR A 1 193 ? -10.239 11.748 -0.081 1.00 98.12 193 THR A N 1
ATOM 1455 C CA . THR A 1 193 ? -10.050 11.650 -1.543 1.00 98.12 193 THR A CA 1
ATOM 1456 C C . THR A 1 193 ? -9.059 12.662 -2.131 1.00 98.12 193 THR A C 1
ATOM 1458 O O . THR A 1 193 ? -8.581 12.506 -3.250 1.00 98.12 193 THR A O 1
ATOM 1461 N N . ASN A 1 194 ? -8.703 13.700 -1.371 1.00 97.56 194 ASN A N 1
ATOM 1462 C CA . ASN A 1 194 ? -7.735 14.737 -1.729 1.00 97.56 194 ASN A CA 1
ATOM 1463 C C . ASN A 1 194 ? -6.387 14.625 -0.972 1.00 97.56 194 ASN A C 1
ATOM 1465 O O . ASN A 1 194 ? -5.615 15.596 -0.942 1.00 97.56 194 ASN A O 1
ATOM 1469 N N . ARG A 1 195 ? -6.109 13.469 -0.347 1.00 98.06 195 ARG A N 1
ATOM 1470 C CA . ARG A 1 195 ? -4.943 13.163 0.507 1.00 98.06 195 ARG A CA 1
ATOM 1471 C C . ARG A 1 195 ? -4.835 14.055 1.750 1.00 98.06 195 ARG A C 1
ATOM 1473 O O . ARG A 1 195 ? -3.751 14.180 2.317 1.00 98.06 195 ARG A O 1
ATOM 1480 N N . HIS A 1 196 ? -5.918 14.726 2.150 1.00 98.19 196 HIS A N 1
ATOM 1481 C CA . HIS A 1 196 ? -5.985 15.428 3.434 1.00 98.19 196 HIS A CA 1
ATOM 1482 C C . HIS A 1 196 ? -6.646 14.559 4.509 1.00 98.19 196 HIS A C 1
ATOM 1484 O O . HIS A 1 196 ? -6.957 13.391 4.272 1.00 98.19 196 HIS A O 1
ATOM 1490 N N . GLN A 1 197 ? -6.816 15.109 5.707 1.00 98.25 197 GLN A N 1
ATOM 1491 C CA . GLN A 1 197 ? -7.414 14.398 6.825 1.00 98.25 197 GLN A CA 1
ATOM 1492 C C . GLN A 1 197 ? -8.847 13.902 6.527 1.00 98.25 197 GLN A C 1
ATOM 1494 O O . GLN A 1 197 ? -9.587 14.592 5.819 1.00 98.25 197 GLN A O 1
ATOM 1499 N N . PRO A 1 198 ? -9.275 12.752 7.084 1.00 98.12 198 PRO A N 1
ATOM 1500 C CA . PRO A 1 198 ? -10.664 12.297 7.034 1.00 98.12 198 PRO A CA 1
ATOM 1501 C C . PRO A 1 198 ? -11.684 13.398 7.353 1.00 98.12 198 PRO A C 1
ATOM 1503 O O . PRO A 1 198 ? -11.597 14.063 8.385 1.00 98.12 198 PRO A O 1
ATOM 1506 N N . GLY A 1 199 ? -12.647 13.594 6.452 1.00 96.81 199 GLY A N 1
ATOM 1507 C CA . GLY A 1 199 ? -13.670 14.641 6.511 1.00 96.81 199 GLY A CA 1
ATOM 1508 C C . GLY A 1 199 ? -13.327 15.910 5.730 1.00 96.81 199 GLY A C 1
ATOM 1509 O O . GLY A 1 199 ? -14.181 16.784 5.597 1.00 96.81 199 GLY A O 1
ATOM 1510 N N . ALA A 1 200 ? -12.108 16.034 5.199 1.00 97.38 200 ALA A N 1
ATOM 1511 C CA . ALA A 1 200 ? -11.708 17.168 4.365 1.00 97.38 200 ALA A CA 1
ATOM 1512 C C . ALA A 1 200 ? -12.022 16.973 2.869 1.00 97.38 200 ALA A C 1
ATOM 1514 O O . ALA A 1 200 ? -11.777 17.882 2.068 1.00 97.38 200 ALA A O 1
ATOM 1515 N N . GLY A 1 201 ? -12.503 15.794 2.475 1.00 96.94 201 GLY A N 1
ATOM 1516 C CA . GLY A 1 201 ? -12.922 15.458 1.117 1.00 96.94 201 GLY A CA 1
ATOM 1517 C C . GLY A 1 201 ? -14.356 14.937 1.089 1.00 96.94 201 GLY A C 1
ATOM 1518 O O . GLY A 1 201 ? -15.239 15.505 1.728 1.00 96.94 201 GLY A O 1
ATOM 1519 N N . HIS A 1 202 ? -14.597 13.901 0.291 1.00 97.25 202 HIS A N 1
ATOM 1520 C CA . HIS A 1 202 ? -15.938 13.356 0.065 1.00 97.25 202 HIS A CA 1
ATOM 1521 C C . HIS A 1 202 ? -15.996 11.824 0.157 1.00 97.25 202 HIS A C 1
ATOM 1523 O O . HIS A 1 202 ? -16.936 11.223 -0.365 1.00 97.25 202 HIS A O 1
ATOM 1529 N N . LEU A 1 203 ? -14.997 11.173 0.764 1.00 97.44 203 LEU A N 1
ATOM 1530 C CA . LEU A 1 203 ? -15.054 9.728 0.984 1.00 97.44 203 LEU A CA 1
ATOM 1531 C C . LEU A 1 203 ? -16.211 9.389 1.939 1.00 97.44 203 LEU A C 1
ATOM 1533 O O . LEU A 1 203 ? -16.380 10.041 2.973 1.00 97.44 203 LEU A O 1
ATOM 1537 N N . ASP A 1 204 ? -16.997 8.352 1.631 1.00 96.94 204 ASP A N 1
ATOM 1538 C CA . ASP A 1 204 ? -18.016 7.845 2.559 1.00 96.94 204 ASP A CA 1
ATOM 1539 C C . ASP A 1 204 ? -17.351 7.032 3.681 1.00 96.94 204 ASP A C 1
ATOM 1541 O O . ASP A 1 204 ? -17.269 5.800 3.660 1.00 96.94 204 ASP A O 1
ATOM 1545 N N . TRP A 1 205 ? -16.869 7.752 4.694 1.00 97.12 205 TRP A N 1
ATOM 1546 C CA . TRP A 1 205 ? -16.222 7.177 5.872 1.00 97.12 205 TRP A CA 1
AT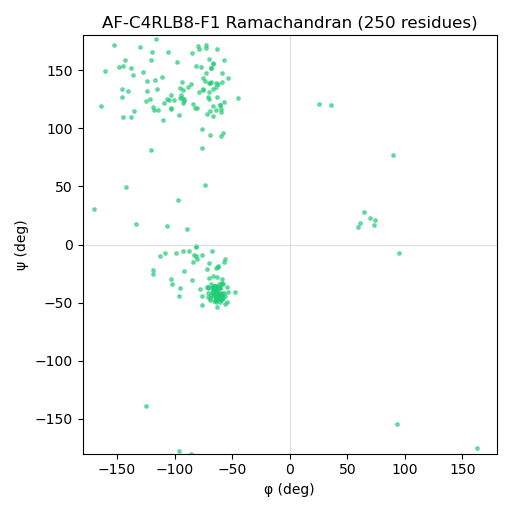OM 1547 C C . TRP A 1 205 ? -17.118 6.192 6.622 1.00 97.12 205 TRP A C 1
ATOM 1549 O O . TRP A 1 205 ? -16.630 5.195 7.155 1.00 97.12 205 TRP A O 1
ATOM 1559 N N . ALA A 1 206 ? -18.431 6.432 6.645 1.00 96.25 206 ALA A N 1
ATOM 1560 C CA . ALA A 1 206 ? -19.363 5.545 7.322 1.00 96.25 206 ALA A CA 1
ATOM 1561 C C . ALA A 1 206 ? -19.458 4.200 6.587 1.00 96.25 206 ALA A C 1
ATOM 1563 O O . ALA A 1 206 ? -19.441 3.155 7.234 1.00 96.25 206 ALA A O 1
ATOM 1564 N N . ALA A 1 207 ? -19.531 4.201 5.254 1.00 96.56 207 ALA A N 1
ATOM 1565 C CA . ALA A 1 207 ? -19.505 2.973 4.461 1.00 96.56 207 ALA A CA 1
ATOM 1566 C C . ALA A 1 207 ? -18.165 2.232 4.563 1.00 96.56 207 ALA A C 1
ATOM 1568 O O . ALA A 1 207 ? -18.156 1.002 4.677 1.00 96.56 207 ALA A O 1
ATOM 1569 N N . LEU A 1 208 ? -17.044 2.961 4.571 1.00 97.81 208 LEU A N 1
ATOM 1570 C CA . LEU A 1 208 ? -15.709 2.370 4.674 1.00 97.81 208 LEU A CA 1
ATOM 1571 C C . LEU A 1 208 ? -15.529 1.644 6.012 1.00 97.81 208 LEU A C 1
ATOM 1573 O O . LEU A 1 208 ? -15.214 0.455 6.029 1.00 97.81 208 LEU A O 1
ATOM 1577 N N . VAL A 1 209 ? -15.790 2.332 7.128 1.00 96.69 209 VAL A N 1
ATOM 1578 C CA . VAL A 1 209 ? -15.639 1.759 8.476 1.00 96.69 209 VAL A CA 1
ATOM 1579 C C . VAL A 1 209 ? -16.591 0.581 8.687 1.00 96.69 209 VAL A C 1
ATOM 1581 O O . VAL A 1 209 ? -16.189 -0.427 9.265 1.00 96.69 209 VAL A O 1
ATOM 1584 N N . ARG A 1 210 ? -17.829 0.652 8.172 1.00 96.06 210 ARG A N 1
ATOM 1585 C CA . ARG A 1 210 ? -18.744 -0.503 8.184 1.00 96.06 210 ARG A CA 1
ATOM 1586 C C . ARG A 1 210 ? -18.183 -1.686 7.411 1.00 96.06 210 ARG A C 1
ATOM 1588 O O . ARG A 1 210 ? -18.183 -2.786 7.937 1.00 96.06 210 ARG A O 1
ATOM 1595 N N . THR A 1 211 ? -17.650 -1.457 6.213 1.00 97.38 211 THR A N 1
ATOM 1596 C CA . THR A 1 211 ? -17.060 -2.531 5.402 1.00 97.38 211 THR A CA 1
ATOM 1597 C C . THR A 1 211 ? -15.917 -3.220 6.141 1.00 97.38 211 THR A C 1
ATOM 1599 O O . THR A 1 211 ? -15.897 -4.442 6.214 1.00 97.38 211 THR A O 1
ATOM 1602 N N . LEU A 1 212 ? -14.999 -2.457 6.739 1.00 97.19 212 LEU A N 1
ATOM 1603 C CA . LEU A 1 212 ? -13.887 -3.025 7.508 1.00 97.19 212 LEU A CA 1
ATOM 1604 C C . LEU A 1 212 ? -14.370 -3.796 8.746 1.00 97.19 212 LEU A C 1
ATOM 1606 O O . LEU A 1 212 ? -13.831 -4.857 9.056 1.00 97.19 212 LEU A O 1
ATOM 1610 N N . ARG A 1 213 ? -15.422 -3.313 9.417 1.00 95.12 213 ARG A N 1
ATOM 1611 C CA . ARG A 1 213 ? -16.062 -4.030 10.527 1.00 95.12 213 ARG A CA 1
ATOM 1612 C C . ARG A 1 213 ? -16.703 -5.341 10.082 1.00 95.12 213 ARG A C 1
ATOM 1614 O O . ARG A 1 213 ? -16.502 -6.347 10.751 1.00 95.12 213 ARG A O 1
ATOM 1621 N N . ASP A 1 214 ? -17.470 -5.330 8.996 1.00 96.38 214 ASP A N 1
ATOM 1622 C CA . ASP A 1 214 ? -18.164 -6.518 8.482 1.00 96.38 214 ASP A CA 1
ATOM 1623 C C . ASP A 1 214 ? -17.162 -7.597 8.041 1.00 96.38 214 ASP A C 1
ATOM 1625 O O . ASP A 1 214 ? -17.441 -8.790 8.129 1.00 96.38 214 ASP A O 1
ATOM 1629 N N . LEU A 1 215 ? -15.965 -7.171 7.626 1.00 96.44 215 LEU A N 1
ATOM 1630 C CA . LEU A 1 215 ? -14.822 -8.040 7.350 1.00 96.44 215 LEU A CA 1
ATOM 1631 C C . LEU A 1 215 ? -14.103 -8.554 8.604 1.00 96.44 215 LEU A C 1
ATOM 1633 O O . LEU A 1 215 ? -13.224 -9.404 8.490 1.00 96.44 215 LEU A O 1
ATOM 1637 N N . GLY A 1 216 ? -14.442 -8.040 9.787 1.00 95.56 216 GLY A N 1
ATOM 1638 C CA . GLY A 1 216 ? -13.754 -8.363 11.032 1.00 95.56 216 GLY A CA 1
ATOM 1639 C C . GLY A 1 216 ? -12.297 -7.899 11.052 1.00 95.56 216 GLY A C 1
ATOM 1640 O O . GLY A 1 216 ? -11.482 -8.537 11.714 1.00 95.56 216 GLY A O 1
ATOM 1641 N N . TYR A 1 217 ? -11.951 -6.828 10.321 1.00 95.25 217 TYR A N 1
ATOM 1642 C CA . TYR A 1 217 ? -10.583 -6.310 10.266 1.00 95.25 217 TYR A CA 1
ATOM 1643 C C . TYR A 1 217 ? -10.105 -5.913 11.678 1.00 95.25 217 TYR A C 1
ATOM 1645 O O . TYR A 1 217 ? -10.686 -5.007 12.280 1.00 95.25 217 TYR A O 1
ATOM 1653 N N . PRO A 1 218 ? -9.062 -6.570 12.222 1.00 85.56 218 PRO A N 1
ATOM 1654 C CA . PRO A 1 218 ? -8.657 -6.390 13.616 1.00 85.56 218 PRO A CA 1
ATOM 1655 C C . PRO A 1 218 ? -7.573 -5.317 13.796 1.00 85.56 218 PRO A C 1
ATOM 1657 O O . PRO A 1 218 ? -7.152 -5.050 14.920 1.00 85.56 218 PRO A O 1
ATOM 1660 N N . GLY A 1 219 ? -7.057 -4.769 12.692 1.00 90.06 219 GLY A N 1
ATOM 1661 C CA . GLY A 1 219 ? -5.912 -3.869 12.691 1.00 90.06 219 GLY A CA 1
ATOM 1662 C C . GLY A 1 219 ? -6.275 -2.404 12.926 1.00 90.06 219 GLY A C 1
ATOM 1663 O O . GLY A 1 219 ? -7.432 -2.015 13.073 1.00 90.06 219 GLY A O 1
ATOM 1664 N N . TRP A 1 220 ? -5.243 -1.565 12.925 1.00 92.75 220 TRP A N 1
ATOM 1665 C CA . TRP A 1 220 ? -5.379 -0.120 13.085 1.00 92.75 220 TRP A CA 1
ATOM 1666 C C . TRP A 1 220 ? -5.769 0.565 11.772 1.00 92.75 220 TRP A C 1
ATOM 1668 O O . TRP A 1 220 ? -5.433 0.083 10.688 1.00 92.75 220 TRP A O 1
ATOM 1678 N N . LEU A 1 221 ? -6.431 1.719 11.894 1.00 96.44 221 LEU A N 1
ATOM 1679 C CA . LEU A 1 221 ? -6.527 2.720 10.832 1.00 96.44 221 LEU A CA 1
ATOM 1680 C C . LEU A 1 221 ? -5.444 3.773 11.084 1.00 96.44 221 LEU A C 1
ATOM 1682 O O . LEU A 1 221 ? -5.518 4.505 12.075 1.00 96.44 221 LEU A O 1
ATOM 1686 N N . ALA A 1 222 ? -4.432 3.836 10.225 1.00 97.00 222 ALA A N 1
ATOM 1687 C CA . ALA A 1 222 ? -3.324 4.776 10.355 1.00 97.00 222 ALA A CA 1
ATOM 1688 C C . ALA A 1 222 ? -3.575 6.029 9.509 1.00 97.00 222 ALA A C 1
ATOM 1690 O O . ALA A 1 222 ? -3.831 5.933 8.316 1.00 97.00 222 ALA A O 1
ATOM 1691 N N . LEU A 1 223 ? -3.509 7.219 10.108 1.00 97.38 223 LEU A N 1
ATOM 1692 C CA . LEU A 1 223 ? -3.644 8.468 9.355 1.00 97.38 223 LEU A CA 1
ATOM 1693 C C . LEU A 1 223 ? -2.390 8.708 8.513 1.00 97.38 223 LEU A C 1
ATOM 1695 O O . LEU A 1 223 ? -1.342 9.044 9.061 1.00 97.38 223 LEU A O 1
ATOM 1699 N N . GLU A 1 224 ? -2.523 8.631 7.193 1.00 96.81 224 GLU A N 1
ATOM 1700 C CA . GLU A 1 224 ? -1.471 9.026 6.257 1.00 96.81 224 GLU A CA 1
ATOM 1701 C C . GLU A 1 224 ? -1.982 10.132 5.341 1.00 96.81 224 GLU A C 1
ATOM 1703 O O . GLU A 1 224 ? -2.443 9.920 4.222 1.00 96.81 224 GLU A O 1
ATOM 1708 N N . CYS A 1 225 ? -1.949 11.356 5.852 1.00 96.50 225 CYS A N 1
ATOM 1709 C CA . CYS A 1 225 ? -2.539 12.490 5.170 1.00 96.50 225 CYS A CA 1
ATOM 1710 C C . CYS A 1 225 ? -1.726 13.764 5.356 1.00 96.50 225 CYS A C 1
ATOM 1712 O O . CYS A 1 225 ? -0.977 13.945 6.315 1.00 96.50 225 CYS A O 1
ATOM 1714 N N . ARG A 1 226 ? -1.938 14.699 4.434 1.00 97.19 226 ARG A N 1
ATOM 1715 C CA . ARG A 1 226 ? -1.595 16.104 4.633 1.00 97.19 226 ARG A CA 1
ATOM 1716 C C . ARG A 1 226 ? -2.655 16.746 5.521 1.00 97.19 226 ARG A C 1
ATOM 1718 O O . ARG A 1 226 ? -3.818 16.357 5.495 1.00 97.19 226 ARG A O 1
ATOM 1725 N N . LEU A 1 227 ? -2.285 17.781 6.258 1.00 97.44 227 LEU A N 1
ATOM 1726 C CA . LEU A 1 227 ? -3.240 18.514 7.085 1.00 97.44 227 LEU A CA 1
ATOM 1727 C C . LEU A 1 227 ? -3.612 19.826 6.404 1.00 97.44 227 LEU A C 1
ATOM 1729 O O . LEU A 1 227 ? -2.745 20.597 5.992 1.00 97.44 227 LEU A O 1
ATOM 1733 N N . ARG A 1 228 ? -4.917 20.076 6.269 1.00 96.31 228 ARG A N 1
ATOM 1734 C CA . ARG A 1 228 ? -5.447 21.370 5.832 1.00 96.31 228 ARG A CA 1
ATOM 1735 C C . ARG A 1 228 ? -5.925 22.162 7.040 1.00 96.31 228 ARG A C 1
ATOM 1737 O O . ARG A 1 228 ? -6.821 21.704 7.744 1.00 96.31 228 ARG A O 1
ATOM 1744 N N . GLY A 1 229 ? -5.400 23.376 7.191 1.00 95.81 229 GLY A N 1
ATOM 1745 C CA . GLY A 1 229 ? -5.720 24.267 8.305 1.00 95.81 229 GLY A CA 1
ATOM 1746 C C . GLY A 1 229 ? -4.736 24.117 9.463 1.00 95.81 229 GLY A C 1
ATOM 1747 O O . GLY A 1 229 ? -3.583 23.744 9.254 1.00 95.81 229 GLY A O 1
ATOM 1748 N N . GLU A 1 230 ? -5.186 24.445 10.674 1.00 97.75 230 GLU A N 1
ATOM 1749 C CA . GLU A 1 230 ? -4.383 24.280 11.887 1.00 97.75 230 GLU A CA 1
ATOM 1750 C C . GLU A 1 230 ? -4.217 22.773 12.202 1.00 97.75 230 GLU A C 1
ATOM 1752 O O . GLU A 1 230 ? -5.226 22.061 12.263 1.00 97.75 230 GLU A O 1
ATOM 1757 N N . PRO A 1 231 ? -2.980 22.257 12.357 1.00 96.94 231 PRO A N 1
ATOM 1758 C CA . PRO A 1 231 ? -2.718 20.821 12.479 1.00 96.94 231 PRO A CA 1
ATOM 1759 C C . PRO A 1 231 ? -3.456 20.096 13.608 1.00 96.94 231 PRO A C 1
ATOM 1761 O O . PRO A 1 231 ? -3.987 19.008 13.381 1.00 96.94 231 PRO A O 1
ATOM 1764 N N . VAL A 1 232 ? -3.507 20.664 14.817 1.00 97.56 232 VAL A N 1
ATOM 1765 C CA . VAL A 1 232 ? -4.133 19.994 15.968 1.00 97.56 232 VAL A CA 1
ATOM 1766 C C . VAL A 1 232 ? -5.637 19.857 15.748 1.00 97.56 232 VAL A C 1
ATOM 1768 O O . VAL A 1 232 ? -6.194 18.774 15.932 1.00 97.56 232 VAL A O 1
ATOM 1771 N N . GLN A 1 233 ? -6.288 20.918 15.277 1.00 97.44 233 GLN A N 1
ATOM 1772 C CA . GLN A 1 233 ? -7.705 20.906 14.922 1.00 97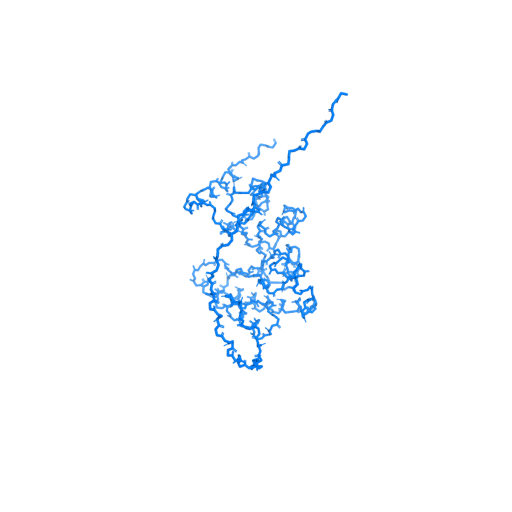.44 233 GLN A CA 1
ATOM 1773 C C . GLN A 1 233 ? -8.003 19.927 13.783 1.00 97.44 233 GLN A C 1
ATOM 1775 O O . GLN A 1 233 ? -8.982 19.185 13.860 1.00 97.44 233 GLN A O 1
ATOM 1780 N N . ALA A 1 234 ? -7.159 19.878 12.749 1.00 97.25 234 ALA A N 1
ATOM 1781 C CA . ALA A 1 234 ? -7.318 18.943 11.637 1.00 97.25 234 ALA A CA 1
ATOM 1782 C C . ALA A 1 234 ? -7.260 17.476 12.105 1.00 97.25 234 ALA A C 1
ATOM 1784 O O . ALA A 1 234 ? -8.091 16.661 11.702 1.00 97.25 234 ALA A O 1
ATOM 1785 N N . LEU A 1 235 ? -6.330 17.138 13.003 1.00 96.62 235 LEU A N 1
ATOM 1786 C CA . LEU A 1 235 ? -6.239 15.795 13.586 1.00 96.62 235 LEU A CA 1
ATOM 1787 C C . LEU A 1 235 ? -7.437 15.470 14.487 1.00 96.62 235 LEU A C 1
ATOM 1789 O O . LEU A 1 235 ? -7.976 14.366 14.421 1.00 96.62 235 LEU A O 1
ATOM 1793 N N . GLN A 1 236 ? -7.899 16.428 15.295 1.00 97.19 236 GLN A N 1
ATOM 1794 C CA . GLN A 1 236 ? -9.107 16.256 16.108 1.00 97.19 236 GLN A CA 1
ATOM 1795 C C . GLN A 1 236 ? -10.334 15.977 15.231 1.00 97.19 236 GLN A C 1
ATOM 1797 O O . GLN A 1 236 ? -11.092 15.051 15.519 1.00 97.19 236 GLN A O 1
ATOM 1802 N N . GLN A 1 237 ? -10.495 16.715 14.129 1.00 95.75 237 GLN A N 1
ATOM 1803 C CA . GLN A 1 237 ? -11.565 16.494 13.153 1.00 95.75 237 GLN A CA 1
ATOM 1804 C C . GLN A 1 237 ? -11.503 15.087 12.551 1.00 95.75 237 GLN A C 1
ATOM 1806 O O . GLN A 1 237 ? -12.519 14.392 12.546 1.00 95.75 237 GLN A O 1
ATOM 1811 N N . ALA A 1 238 ? -10.318 14.643 12.116 1.00 96.75 238 ALA A N 1
ATOM 1812 C CA . ALA A 1 238 ? -10.116 13.302 11.570 1.00 96.75 238 ALA A CA 1
ATOM 1813 C C . ALA A 1 238 ? -10.603 12.210 12.530 1.00 96.75 238 ALA A C 1
ATOM 1815 O O . ALA A 1 238 ? -11.376 11.326 12.155 1.00 96.75 238 ALA A O 1
ATOM 1816 N N . VAL A 1 239 ? -10.185 12.303 13.796 1.00 95.69 239 VAL A N 1
ATOM 1817 C CA . VAL A 1 239 ? -10.562 11.346 14.842 1.00 95.69 239 VAL A CA 1
ATOM 1818 C C . VAL A 1 239 ? -12.067 11.379 15.099 1.00 95.69 239 VAL A C 1
ATOM 1820 O O . VAL A 1 239 ? -12.686 10.323 15.226 1.00 95.69 239 VAL A O 1
ATOM 1823 N N . THR A 1 240 ? -12.682 12.564 15.150 1.00 96.06 240 THR A N 1
ATOM 1824 C CA . THR A 1 240 ? -14.136 12.698 15.313 1.00 96.06 240 THR A CA 1
ATOM 1825 C C . THR A 1 240 ? -14.896 12.035 14.165 1.00 96.06 240 THR A C 1
ATOM 1827 O O . THR A 1 240 ? -15.847 11.298 14.424 1.00 96.06 240 THR A O 1
ATOM 1830 N N . VAL A 1 241 ? -14.472 12.246 12.915 1.00 95.88 241 VAL A N 1
ATOM 1831 C CA . VAL A 1 241 ? -15.097 11.642 11.726 1.00 95.88 241 VAL A CA 1
ATOM 1832 C C . VAL A 1 241 ? -15.038 10.118 11.791 1.00 95.88 241 VAL A C 1
ATOM 1834 O O . VAL A 1 241 ? -16.072 9.462 11.655 1.00 95.88 241 VAL A O 1
ATOM 1837 N N . LEU A 1 242 ? -13.860 9.554 12.066 1.00 94.25 242 LEU A N 1
ATOM 1838 C CA . LEU A 1 242 ? -13.668 8.103 12.132 1.00 94.25 242 LEU A CA 1
ATOM 1839 C C . LEU A 1 242 ? -14.450 7.466 13.294 1.00 94.25 242 LEU A C 1
ATOM 1841 O O . LEU A 1 242 ? -15.133 6.462 13.096 1.00 94.25 242 LEU A O 1
ATOM 1845 N N . ARG A 1 243 ? -14.448 8.081 14.485 1.00 92.25 243 ARG A N 1
ATOM 1846 C CA . ARG A 1 243 ? -15.227 7.591 15.641 1.00 92.25 243 ARG A CA 1
ATOM 1847 C C . ARG A 1 243 ? -16.735 7.675 15.419 1.00 92.25 243 ARG A C 1
ATOM 1849 O O . ARG A 1 243 ? -17.482 6.814 15.877 1.00 92.25 243 ARG A O 1
ATOM 1856 N N . HIS A 1 244 ? -17.209 8.705 14.722 1.00 91.69 244 HIS A N 1
ATOM 1857 C CA . HIS A 1 244 ? -18.631 8.832 14.395 1.00 91.69 244 HIS A CA 1
ATOM 1858 C C . HIS A 1 244 ? -19.072 7.828 13.327 1.00 91.69 244 HIS A C 1
ATOM 1860 O O . HIS A 1 244 ? -20.175 7.286 13.396 1.00 91.69 244 HIS A O 1
ATOM 1866 N N . ALA A 1 245 ? -18.203 7.540 12.356 1.00 87.75 245 ALA A N 1
ATOM 1867 C CA . ALA A 1 245 ? -18.410 6.457 11.400 1.00 87.75 245 ALA A CA 1
ATOM 1868 C C . ALA A 1 245 ? -18.492 5.088 12.100 1.00 87.75 245 ALA A C 1
ATOM 1870 O O . ALA A 1 245 ? -19.285 4.235 11.699 1.00 87.75 245 ALA A O 1
ATOM 1871 N N . GLU A 1 246 ? -17.740 4.902 13.187 1.00 80.69 246 GLU A N 1
ATOM 1872 C CA . GLU A 1 246 ? -17.798 3.699 14.011 1.00 80.69 246 GLU A CA 1
ATOM 1873 C C . GLU A 1 246 ? -19.100 3.602 14.833 1.00 80.69 246 GLU A C 1
ATOM 1875 O O . GLU A 1 246 ? -19.748 2.555 14.851 1.00 80.69 246 GLU A O 1
ATOM 1880 N N . SER A 1 247 ? -19.538 4.683 15.482 1.00 71.25 247 SER A N 1
ATOM 1881 C CA . SER A 1 247 ? -20.665 4.648 16.429 1.00 71.25 247 SER A CA 1
ATOM 1882 C C . SER A 1 247 ? -22.045 4.462 15.784 1.00 71.25 247 SER A C 1
ATOM 1884 O O . SER A 1 247 ? -22.985 4.017 16.451 1.00 71.25 247 SER A O 1
ATOM 1886 N N . ARG A 1 248 ? -22.196 4.768 14.488 1.00 60.41 248 ARG A N 1
ATOM 1887 C CA . ARG A 1 248 ? -23.456 4.559 13.764 1.00 60.41 248 ARG A CA 1
ATOM 1888 C C . ARG A 1 248 ? -23.737 3.063 13.588 1.00 60.41 248 ARG A C 1
ATOM 1890 O O . ARG A 1 248 ? -23.317 2.440 12.613 1.00 60.41 248 ARG A O 1
ATOM 1897 N N . ARG A 1 249 ? -24.516 2.501 14.519 1.00 43.59 249 ARG A N 1
ATOM 1898 C CA . ARG A 1 249 ? -25.316 1.293 14.277 1.00 43.59 249 ARG A CA 1
ATOM 1899 C C . ARG A 1 249 ? -26.278 1.621 13.140 1.00 43.59 249 ARG A C 1
ATOM 1901 O O . ARG A 1 249 ? -27.128 2.495 13.289 1.00 43.59 249 ARG A O 1
ATOM 1908 N N . VAL A 1 250 ? -26.116 0.971 11.995 1.00 41.47 250 VAL A N 1
ATOM 1909 C CA . VAL A 1 250 ? -27.137 1.024 10.948 1.00 41.47 250 VAL A CA 1
ATOM 1910 C C . VAL A 1 250 ? -28.322 0.240 11.493 1.00 41.47 250 VAL A C 1
ATOM 1912 O O . VAL A 1 250 ? -28.186 -0.943 11.795 1.00 41.47 250 VAL A O 1
ATOM 1915 N N . ALA A 1 251 ? -29.443 0.925 11.719 1.00 32.62 251 ALA A N 1
ATOM 1916 C CA . ALA A 1 251 ? -30.718 0.245 11.867 1.00 32.62 251 ALA A CA 1
ATOM 1917 C C . ALA A 1 251 ? -30.965 -0.507 10.553 1.00 32.62 251 ALA A C 1
ATOM 1919 O O . ALA A 1 251 ? -30.908 0.113 9.489 1.00 32.62 251 ALA A O 1
ATOM 1920 N N . ALA A 1 252 ? -31.099 -1.829 10.663 1.00 33.22 252 ALA A N 1
ATOM 1921 C CA . ALA A 1 252 ? -31.398 -2.730 9.556 1.00 33.22 252 ALA A CA 1
ATOM 1922 C C . ALA A 1 252 ? -32.738 -2.385 8.895 1.00 33.22 252 ALA A C 1
ATOM 1924 O O . ALA A 1 252 ? -33.650 -1.935 9.629 1.00 33.22 252 ALA A O 1
#

Solvent-accessible surface area (backbone atoms only — not comparable to full-atom values): 14803 Å² total; per-residue (Å²): 136,87,82,89,84,89,83,84,84,82,88,83,87,80,86,87,84,92,79,90,78,84,80,82,81,81,83,76,85,75,82,75,85,76,86,69,87,74,73,89,85,79,85,74,95,66,80,59,28,44,48,41,91,50,66,67,46,13,53,50,23,48,53,51,50,50,52,48,40,50,52,30,33,76,71,72,45,71,53,44,78,44,45,49,45,68,73,73,50,19,65,80,43,91,70,58,72,72,96,60,56,71,70,56,53,51,50,44,41,49,55,43,49,43,57,46,18,55,50,18,50,75,57,73,22,29,35,22,43,30,36,32,32,55,74,35,12,67,84,33,38,36,62,69,56,43,44,53,51,34,60,73,58,66,41,92,21,33,23,29,26,46,35,48,37,24,32,70,73,52,43,95,46,60,64,60,47,49,64,74,34,48,95,44,57,58,40,34,38,42,21,10,68,75,41,22,34,41,80,75,49,77,64,62,54,46,62,50,46,46,48,42,55,78,69,62,62,86,60,65,80,41,81,61,50,47,70,68,76,61,60,70,60,33,52,53,45,22,51,51,46,56,53,52,27,61,68,60,73,76,83,128

Foldseek 3Di:
DDDDDDDDDDDDDDDDDDDDDDDDDDDDDDDDDDPDPDPVPPDDPDAAACLAPDPVSNVVNLVVLLVVLLVCLVVVHAGEEGELFFPRDACVDPPNDDPDDLVRSLVSLLVSLLSSLVSNVVSVHAYAYEAAARNTDPRGQALVSLLVSCVVSVHLRYAHEYEPQSCLRRPPDSLVRCVVRLVRHDHYEYDEVVQEAPPPHDDPLLVVLVSCVVSVPPDDHHYRGDYDDDVVVSVVVNVVNNVVSVPDDPDD

Secondary structure (DSSP, 8-state):
-------PPPP--------PPPPPPPPPPPPP---------SS--S---TT-SSHHHHHHHHHHHHHHHHHHHHTT--EEEEES-SSS--TTSSS-S-SS-HHHHHHHHHHHHHHHHHHHHHHT-EEEEEP--TTT-SS--SHHHHHHHHHHHT-TTEEEEEEHHHHHHH-S-HHHHHHHHTTTEEEEEE--TTSBSTTSS---HHHHHHHHHHTT--S-EEE--BPPSSHHHHHHHHHHHHHHHHH-----

Radius of gyration: 27.71 Å; Cα contacts (8 Å, |Δi|>4): 383; chains: 1; bounding box: 67×85×54 Å

pLDDT: mean 85.33, std 23.7, range [27.62, 98.88]

Sequence (252 aa):
ARPRRRARLRRHRAARPGGAVPRPPAAGAAPGPRRRSGHADGLRRDGPLIGDFDPERSADAVRNLRSQLSVIAELGGSGVTTPAAWGMFSRRLPPFEPPRPPAGDRQVLLAALATLGEHARAEGVTLFLEPLNRYEDHMVNRLDEAVALCAAVGLPSVRVAADTFHMNIEEDDVHAALRAAAPYLGHVQVSDTNRHQPGAGHLDWAALVRTLRDLGYPGWLALECRLRGEPVQALQQAVTVLRHAESRRVAA